Protein AF-A0A2X1PLG7-F1 (afdb_monomer)

Nearest PDB structures (foldseek):
  2pi8-assembly1_D  TM=8.953E-01  e=6.631E-21  Escherichia coli K-12
  2pi8-assembly1_C  TM=8.618E-01  e=3.384E-21  Escherichia coli K-12
  2ae0-assembly1_X  TM=7.025E-01  e=1.125E-21  Escherichia coli
  2pjj-assembly1_A  TM=7.035E-01  e=6.631E-21  Escherichia coli K-12
  2pic-assembly1_A  TM=6.136E-01  e=3.824E-21  Escherichia coli K-12

pLDDT: mean 91.37, std 5.4, range [76.5, 98.5]

Sequence (180 aa):
MLENFLLGVQGSGYVDFGDGNLNYFAYAGQNGYPYTAIGRLLVEDGEIPKEKMSIQAIREWSNRNPSRVQSLLERNEAYVFFKNDPSGKVKGSSGVPLVAMASVASDHNIIPSGSVLLVEVPDIDNNGNWIGTHKLHLMVALDVGGAVKGHHFDLYRGIGARAGHIAGLSKHYGRVWVLR

Secondary structure (DSSP, 8-state):
-HHHHHHHHHS-EEEE-SSS-EEEEEEEEE-SPPP--HHHHHHHTTSS-GGG--HHHHHHHHHH-GGGHHHHHHT----EEEEE-TT---B-TTSSBP-TTTEEE--TTTS-TT-EEEEEEEEE-TTS-EEEEEEEEEEEEEE--TT--TT--EE---SSHHHHHHHHH-----EEEEE-

Organism: Haemophilus influenzae (NCBI:txid727)

Solvent-accessible surface area (backbone atoms only — not comparable to full-atom values): 10522 Å² total; per-residue (Å²): 110,67,66,61,50,52,38,45,77,64,44,43,50,73,46,74,83,81,80,85,56,77,42,32,30,36,66,66,50,63,77,78,47,69,76,49,62,58,71,57,51,35,35,75,72,66,77,41,58,74,92,66,67,44,75,66,48,51,51,56,50,36,74,75,35,65,90,51,41,61,68,54,53,61,69,26,70,39,46,67,41,67,38,84,37,91,82,66,67,60,52,31,82,71,70,46,69,62,45,57,68,35,22,25,25,23,18,58,93,80,48,44,74,70,42,41,31,46,36,36,42,63,39,58,50,100,85,44,48,74,71,88,49,67,46,80,35,66,28,29,25,38,27,62,44,92,87,30,52,70,96,38,71,47,70,38,57,55,81,56,72,68,23,53,53,54,52,78,40,66,86,76,79,67,54,76,43,80,64,130

Mean predicted aligned error: 5.94 Å

InterPro domains:
  IPR005300 Lytic transglycosylase MltA, domain B [PF03562] (2-83)
  IPR005300 Lytic transglycosylase MltA, domain B [SM00925] (1-83)
  IPR010611 3D domain [PF06725] (103-179)
  IPR026044 Membrane-bound lytic murein transglycosylase A [PTHR30124] (2-179)
  IPR036908 RlpA-like domain superfamily [G3DSA:2.40.40.10] (24-180)
  IPR036908 RlpA-like domain superfamily [SSF50685] (2-179)

Structure (mmCIF, N/CA/C/O backbone):
data_AF-A0A2X1PLG7-F1
#
_entry.id   AF-A0A2X1PLG7-F1
#
loop_
_atom_site.group_PDB
_atom_site.id
_atom_site.type_symbol
_atom_site.label_atom_id
_atom_site.label_alt_id
_atom_site.label_comp_id
_atom_site.label_asym_id
_atom_site.label_entity_id
_atom_site.label_seq_id
_atom_site.pdbx_PDB_ins_code
_atom_site.Cartn_x
_atom_site.Cartn_y
_atom_site.Cartn_z
_atom_site.occupancy
_atom_site.B_iso_or_equiv
_atom_site.auth_seq_id
_atom_site.auth_comp_id
_atom_site.auth_asym_id
_atom_site.auth_atom_id
_atom_site.pdbx_PDB_model_num
ATOM 1 N N . MET A 1 1 ? -1.179 -5.779 19.299 1.00 85.06 1 MET A N 1
ATOM 2 C CA . MET A 1 1 ? -2.287 -6.056 18.354 1.00 85.06 1 MET A CA 1
ATOM 3 C C . MET A 1 1 ? -2.343 -5.018 17.236 1.00 85.06 1 MET A C 1
ATOM 5 O O . MET A 1 1 ? -2.218 -5.417 16.089 1.00 85.06 1 MET A O 1
ATOM 9 N N . LEU A 1 2 ? -2.437 -3.712 17.538 1.00 92.31 2 LEU A N 1
ATOM 10 C CA . LEU A 1 2 ? -2.430 -2.664 16.503 1.00 92.31 2 LEU A CA 1
ATOM 11 C C . LEU A 1 2 ? -1.182 -2.698 15.604 1.00 92.31 2 LEU A C 1
ATOM 13 O O . LEU A 1 2 ? -1.329 -2.666 14.392 1.00 92.31 2 LEU A O 1
ATOM 17 N N . GLU A 1 3 ? 0.029 -2.809 16.160 1.00 89.19 3 GLU A N 1
ATOM 18 C CA . GLU A 1 3 ? 1.250 -2.839 15.331 1.00 89.19 3 GLU A CA 1
ATOM 19 C C . GLU A 1 3 ? 1.286 -4.053 14.381 1.00 89.19 3 GLU A C 1
ATOM 21 O O . GLU A 1 3 ? 1.669 -3.904 13.227 1.00 89.19 3 GLU A O 1
ATOM 26 N N . ASN A 1 4 ? 0.779 -5.222 14.799 1.00 90.56 4 ASN A N 1
ATOM 27 C CA . ASN A 1 4 ? 0.635 -6.388 13.913 1.00 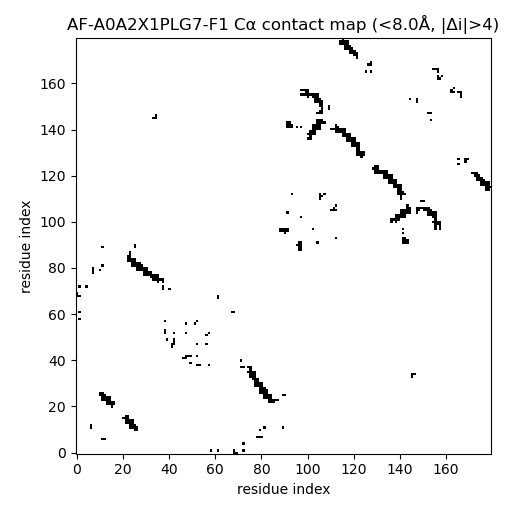90.56 4 ASN A CA 1
ATOM 28 C C . ASN A 1 4 ? -0.349 -6.108 12.766 1.00 90.56 4 ASN A C 1
ATOM 30 O O . ASN A 1 4 ? -0.117 -6.515 11.632 1.00 90.56 4 ASN A O 1
ATOM 34 N N . PHE A 1 5 ? -1.446 -5.403 13.053 1.00 91.44 5 PHE A N 1
ATOM 35 C CA . PHE A 1 5 ? -2.395 -4.984 12.025 1.00 91.44 5 PHE A CA 1
ATOM 36 C C . PHE A 1 5 ? -1.760 -3.979 11.055 1.00 91.44 5 PHE A C 1
ATOM 38 O O . PHE A 1 5 ? -1.894 -4.127 9.843 1.00 91.44 5 PHE A O 1
ATOM 45 N N . LEU A 1 6 ? -1.038 -2.979 11.572 1.00 89.38 6 LEU A N 1
ATOM 46 C CA . LEU A 1 6 ? -0.345 -1.983 10.753 1.00 89.38 6 LEU A CA 1
ATOM 47 C C . LEU A 1 6 ? 0.730 -2.627 9.869 1.00 89.38 6 LEU A C 1
ATOM 49 O O . LEU A 1 6 ? 0.850 -2.249 8.707 1.00 89.38 6 LEU A O 1
ATOM 53 N N . LEU A 1 7 ? 1.436 -3.640 10.376 1.00 88.62 7 LEU A N 1
ATOM 54 C CA . LEU A 1 7 ? 2.346 -4.467 9.585 1.00 88.62 7 LEU A CA 1
ATOM 55 C C . LEU A 1 7 ? 1.610 -5.155 8.422 1.00 88.62 7 LEU A C 1
ATOM 57 O O . LEU A 1 7 ? 2.103 -5.162 7.298 1.00 88.62 7 LEU A O 1
ATOM 61 N N . GLY A 1 8 ? 0.405 -5.680 8.672 1.00 87.94 8 GLY A N 1
ATOM 62 C CA . GLY A 1 8 ? -0.501 -6.210 7.644 1.00 87.94 8 GLY A CA 1
ATOM 63 C C . GLY A 1 8 ? -0.836 -5.189 6.560 1.00 87.94 8 GLY A C 1
ATOM 64 O O . GLY A 1 8 ? -0.711 -5.487 5.376 1.00 87.94 8 GLY A O 1
ATOM 65 N N . VAL A 1 9 ? -1.197 -3.968 6.960 1.00 84.25 9 VAL A N 1
ATOM 66 C CA . VAL A 1 9 ? -1.498 -2.865 6.031 1.00 84.25 9 VAL A CA 1
ATOM 67 C C . VAL A 1 9 ? -0.272 -2.466 5.200 1.00 84.25 9 VAL A C 1
ATOM 69 O O . VAL A 1 9 ? -0.423 -2.119 4.034 1.00 84.25 9 VAL A O 1
ATOM 72 N N . GLN A 1 10 ? 0.932 -2.532 5.775 1.00 79.75 10 GLN A N 1
ATOM 73 C CA . GLN A 1 10 ? 2.192 -2.241 5.080 1.00 79.75 10 GLN A CA 1
ATOM 74 C C . GLN A 1 10 ? 2.674 -3.385 4.173 1.00 79.75 10 GLN A C 1
ATOM 76 O O . GLN A 1 10 ? 3.482 -3.152 3.277 1.00 79.75 10 GLN A O 1
ATOM 81 N N . GLY A 1 11 ? 2.235 -4.622 4.419 1.00 82.94 11 GLY A N 1
ATOM 82 C CA . GLY A 1 11 ? 2.598 -5.811 3.642 1.00 82.94 11 GLY A CA 1
ATOM 83 C C . GLY A 1 11 ? 3.972 -6.411 3.969 1.00 82.94 11 GLY A C 1
ATOM 84 O O . GLY A 1 11 ? 4.230 -7.562 3.628 1.00 82.94 11 GLY A O 1
ATOM 85 N N . SER A 1 12 ? 4.856 -5.701 4.672 1.00 83.75 12 SER A N 1
ATOM 86 C CA . SER A 1 12 ? 6.120 -6.254 5.175 1.00 83.75 12 SER A CA 1
ATOM 87 C C . SER A 1 12 ? 6.721 -5.393 6.283 1.00 83.75 12 SER A C 1
ATOM 89 O O . SER A 1 12 ? 6.321 -4.243 6.462 1.00 83.75 12 SER A O 1
ATOM 91 N N . GLY A 1 13 ? 7.711 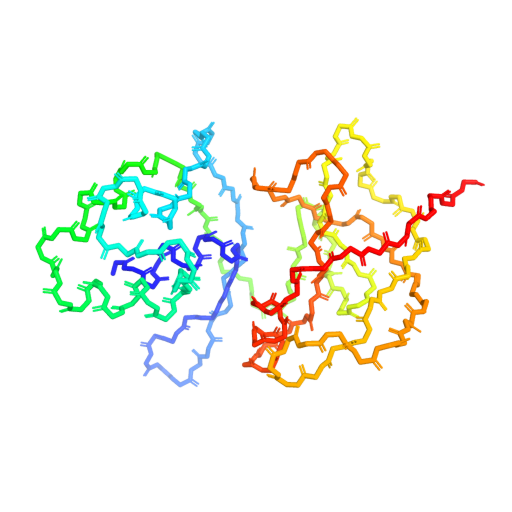-5.920 7.006 1.00 85.62 13 GLY A N 1
ATOM 92 C CA . GLY A 1 13 ? 8.430 -5.144 8.015 1.00 85.62 13 GLY A CA 1
ATOM 93 C C . GLY A 1 13 ? 9.476 -5.941 8.779 1.00 85.62 13 GLY A C 1
ATOM 94 O O . GLY A 1 13 ? 9.728 -7.109 8.489 1.00 85.62 13 GLY A O 1
ATOM 95 N N . TYR A 1 14 ? 10.107 -5.280 9.745 1.00 85.81 14 TYR A N 1
ATOM 96 C CA . TYR A 1 14 ? 11.136 -5.871 10.593 1.00 85.81 14 TYR A CA 1
ATOM 97 C C . TYR A 1 14 ? 10.571 -6.194 11.972 1.00 85.81 14 TYR A C 1
ATOM 99 O O . TYR A 1 14 ? 9.830 -5.398 12.546 1.00 85.81 14 TYR A O 1
ATOM 107 N N . VAL A 1 15 ? 10.957 -7.350 12.499 1.00 89.62 15 VAL A N 1
ATOM 108 C CA . VAL A 1 15 ? 10.629 -7.807 13.847 1.00 89.62 15 VAL A CA 1
ATOM 109 C C . VAL A 1 15 ? 11.928 -7.957 14.625 1.00 89.62 15 VAL A C 1
ATOM 111 O O . VAL A 1 15 ? 12.871 -8.593 14.153 1.00 89.62 15 VAL A O 1
ATOM 114 N N . ASP A 1 16 ? 11.971 -7.351 15.805 1.00 89.75 16 ASP A N 1
ATOM 115 C CA . ASP A 1 16 ? 13.049 -7.522 16.774 1.00 89.75 16 ASP A CA 1
ATOM 116 C C . ASP A 1 16 ? 12.640 -8.604 17.782 1.00 89.75 16 ASP A C 1
ATOM 118 O O . ASP A 1 16 ? 11.608 -8.474 18.445 1.00 89.75 16 ASP A O 1
ATOM 122 N N . PHE A 1 17 ? 13.422 -9.682 17.872 1.00 90.50 17 PHE A N 1
ATOM 123 C CA . PHE A 1 17 ? 13.200 -10.761 18.842 1.00 90.50 17 PHE A CA 1
ATOM 124 C C . PHE A 1 17 ? 13.964 -10.546 20.160 1.00 90.50 17 PHE A C 1
ATOM 126 O O . PHE A 1 17 ? 13.849 -11.369 21.067 1.00 90.50 17 PHE A O 1
ATOM 133 N N . GLY A 1 18 ? 14.726 -9.455 20.286 1.00 91.38 18 GLY A N 1
ATOM 134 C CA . GLY A 1 18 ? 15.543 -9.141 21.458 1.00 91.38 18 GLY A CA 1
ATOM 135 C C . GLY A 1 18 ? 16.930 -9.791 21.455 1.00 91.38 18 GLY A C 1
ATOM 136 O O . GLY A 1 18 ? 17.633 -9.718 22.459 1.00 91.38 18 GLY A O 1
ATOM 137 N N . ASP A 1 19 ? 17.341 -10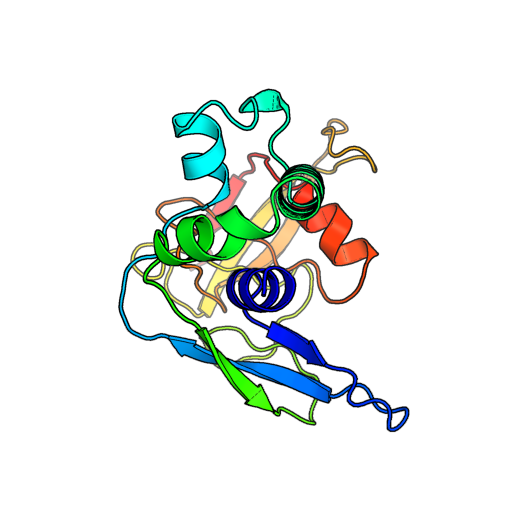.414 20.348 1.00 90.44 19 ASP A N 1
ATOM 138 C CA . ASP A 1 19 ? 18.662 -11.032 20.152 1.00 90.44 19 ASP A CA 1
ATOM 139 C C . ASP A 1 19 ? 19.691 -10.074 19.516 1.00 90.44 19 ASP A C 1
ATOM 141 O O . ASP A 1 19 ? 20.832 -10.458 19.260 1.00 90.44 19 ASP A O 1
ATOM 145 N N . GLY A 1 20 ? 19.291 -8.824 19.261 1.00 85.62 20 GLY A N 1
ATOM 146 C CA . GLY A 1 20 ? 20.113 -7.807 18.607 1.00 85.62 20 GLY A CA 1
ATOM 147 C C . GLY A 1 20 ? 20.053 -7.835 17.077 1.00 85.62 20 GLY A C 1
ATOM 148 O O . GLY A 1 20 ? 20.694 -6.993 16.447 1.00 85.62 20 GLY A O 1
ATOM 149 N N . ASN A 1 21 ? 19.276 -8.745 16.472 1.00 84.75 21 ASN A N 1
ATOM 150 C CA . ASN A 1 21 ? 19.106 -8.838 15.024 1.00 84.75 21 ASN A CA 1
ATOM 151 C C . ASN A 1 21 ? 17.674 -8.491 14.594 1.00 84.75 21 ASN A C 1
ATOM 153 O O . ASN A 1 21 ? 16.688 -9.069 15.053 1.00 84.75 21 ASN A O 1
ATOM 157 N N . LEU A 1 22 ? 17.552 -7.600 13.609 1.00 84.00 22 LEU A N 1
ATOM 158 C CA . LEU A 1 22 ? 16.268 -7.319 12.973 1.00 84.00 22 LEU A CA 1
ATOM 159 C C . LEU A 1 22 ? 15.950 -8.377 11.919 1.00 84.00 22 LEU A C 1
ATOM 161 O O . LEU A 1 22 ? 16.680 -8.551 10.943 1.00 84.00 22 LEU A O 1
ATOM 165 N N . ASN A 1 23 ? 14.812 -9.042 12.086 1.00 88.31 23 ASN A N 1
ATOM 166 C CA . ASN A 1 23 ? 14.350 -10.086 11.188 1.00 88.31 23 ASN A CA 1
ATOM 167 C C . ASN A 1 23 ? 13.318 -9.526 10.215 1.00 88.31 23 ASN A C 1
ATOM 169 O O . ASN A 1 23 ? 12.267 -9.037 10.627 1.00 88.31 23 ASN A O 1
ATOM 173 N N . TYR A 1 24 ? 13.607 -9.598 8.917 1.00 87.75 24 TYR A N 1
ATOM 174 C CA . TYR A 1 24 ? 12.690 -9.114 7.892 1.00 87.75 24 TYR A CA 1
ATOM 175 C C . TYR A 1 24 ? 11.610 -10.154 7.574 1.00 87.75 24 TYR A C 1
ATOM 177 O O . TYR A 1 24 ? 11.900 -11.314 7.275 1.00 87.75 24 TYR A O 1
ATOM 185 N N . PHE A 1 25 ? 10.356 -9.715 7.612 1.00 89.75 25 PHE A N 1
ATOM 186 C CA . PHE A 1 25 ? 9.181 -10.497 7.262 1.00 89.75 25 PHE A CA 1
ATOM 187 C C . PHE A 1 25 ? 8.517 -9.901 6.025 1.00 89.75 25 PHE A C 1
ATOM 189 O O . PHE A 1 25 ? 8.020 -8.773 6.045 1.00 89.75 25 PHE A O 1
ATOM 196 N N . ALA A 1 26 ? 8.503 -10.682 4.948 1.00 87.00 26 ALA A N 1
ATOM 197 C CA . ALA A 1 26 ? 7.868 -10.334 3.685 1.00 87.00 26 ALA A CA 1
ATOM 198 C C . ALA A 1 26 ? 6.445 -10.900 3.611 1.00 87.00 26 ALA A C 1
ATOM 200 O O . ALA A 1 26 ? 6.150 -11.933 4.222 1.00 87.00 26 ALA A O 1
ATOM 201 N N . TYR A 1 27 ? 5.587 -10.264 2.810 1.00 85.25 27 TYR A N 1
ATOM 202 C CA . TYR A 1 27 ? 4.273 -10.796 2.451 1.00 85.25 27 TYR A CA 1
ATOM 203 C C . TYR A 1 27 ? 4.390 -12.234 1.921 1.00 85.25 27 TYR A C 1
ATOM 205 O O . TYR A 1 27 ? 5.227 -12.539 1.064 1.00 85.25 27 TYR A O 1
ATOM 213 N N . ALA A 1 28 ? 3.540 -13.124 2.425 1.00 86.94 28 ALA A N 1
ATOM 214 C CA . ALA A 1 28 ? 3.451 -14.515 1.987 1.00 86.94 28 ALA A CA 1
ATOM 215 C C . ALA A 1 28 ? 2.065 -14.890 1.447 1.00 86.94 28 ALA A C 1
ATOM 217 O O . ALA A 1 28 ? 1.952 -15.877 0.725 1.00 86.94 28 ALA A O 1
ATOM 218 N N . GLY A 1 29 ? 1.025 -14.123 1.774 1.00 83.94 29 GLY A N 1
ATOM 219 C CA . GLY A 1 29 ? -0.334 -14.369 1.305 1.00 83.94 29 GLY A CA 1
ATOM 220 C C . GLY A 1 29 ? -1.382 -13.662 2.158 1.00 83.94 29 GLY A C 1
ATOM 221 O O . GLY A 1 29 ? -1.056 -12.963 3.116 1.00 83.94 29 GLY A O 1
ATOM 222 N N . GLN A 1 30 ? -2.654 -13.871 1.825 1.00 89.56 30 GLN A N 1
ATOM 223 C CA . GLN A 1 30 ? -3.794 -13.370 2.595 1.00 89.56 30 GLN A CA 1
ATOM 224 C C . GLN A 1 30 ? -4.939 -14.386 2.619 1.00 89.56 30 GLN A C 1
ATOM 226 O O . GLN A 1 30 ? -5.006 -15.272 1.770 1.00 89.56 30 GLN A O 1
ATOM 231 N N . ASN A 1 31 ? -5.861 -14.236 3.566 1.00 90.75 31 ASN A N 1
ATOM 232 C CA . ASN A 1 31 ? -6.978 -15.163 3.794 1.00 90.75 31 ASN A CA 1
ATOM 233 C C . ASN A 1 31 ? -8.165 -15.041 2.810 1.00 90.75 31 ASN A C 1
ATOM 235 O O . ASN A 1 31 ? -9.163 -15.732 2.985 1.00 90.75 31 ASN A O 1
ATOM 239 N N . GLY A 1 32 ? -8.082 -14.174 1.797 1.00 88.50 32 GLY A N 1
ATOM 240 C CA . GLY A 1 32 ? -9.083 -14.057 0.727 1.00 88.50 32 GLY A CA 1
ATOM 241 C C . GLY A 1 32 ? -10.282 -13.146 1.018 1.00 88.50 32 GLY A C 1
ATOM 242 O O . GLY A 1 32 ? -11.040 -12.859 0.094 1.00 88.50 32 GLY A O 1
ATOM 243 N N . TYR A 1 33 ? -10.434 -12.640 2.244 1.00 91.19 33 TYR A N 1
ATOM 244 C CA . TYR A 1 33 ? -11.477 -11.667 2.581 1.00 91.19 33 TYR A CA 1
ATOM 245 C C . TYR A 1 33 ? -11.091 -10.245 2.132 1.00 91.19 33 TYR A C 1
ATOM 247 O O . TYR A 1 33 ? -9.900 -9.913 2.080 1.00 91.19 33 TYR A O 1
ATOM 255 N N . PRO A 1 34 ? -12.069 -9.387 1.782 1.00 87.81 34 PRO A N 1
ATOM 256 C CA . PRO A 1 34 ? -11.799 -8.018 1.361 1.00 87.81 34 PRO A CA 1
ATOM 257 C C . PRO A 1 34 ? -11.299 -7.154 2.524 1.00 87.81 34 PRO A C 1
ATOM 259 O O . PRO A 1 34 ? -11.731 -7.294 3.667 1.00 87.81 34 PRO A O 1
ATOM 262 N N . TYR A 1 35 ? -10.399 -6.220 2.213 1.00 90.19 35 TYR A N 1
ATOM 263 C CA . TYR A 1 35 ? -9.878 -5.278 3.198 1.00 90.19 35 TYR A CA 1
ATOM 264 C C . TYR A 1 35 ? -10.906 -4.198 3.555 1.00 90.19 35 TYR A C 1
ATOM 266 O O . TYR A 1 35 ? -11.431 -3.507 2.677 1.00 90.19 35 TYR A O 1
ATOM 274 N N . THR A 1 36 ? -11.095 -3.978 4.854 1.00 93.06 36 THR A N 1
ATOM 275 C CA . THR A 1 36 ? -11.882 -2.879 5.413 1.00 93.06 36 THR A CA 1
ATOM 276 C C . THR A 1 36 ? -10.962 -1.872 6.101 1.00 93.06 36 THR A C 1
ATOM 278 O O . THR A 1 36 ? -10.270 -2.177 7.071 1.00 93.06 36 THR A O 1
ATOM 281 N N . ALA A 1 37 ? -10.982 -0.624 5.628 1.00 91.94 37 ALA A N 1
ATOM 282 C CA . ALA A 1 37 ? -10.179 0.447 6.209 1.00 91.94 37 ALA A CA 1
ATOM 283 C C . ALA A 1 37 ? -10.677 0.841 7.612 1.00 91.94 37 ALA A C 1
ATOM 285 O O . ALA A 1 37 ? -11.670 1.555 7.738 1.00 91.94 37 ALA A O 1
ATOM 286 N N . ILE A 1 38 ? -9.947 0.462 8.667 1.00 94.81 38 ILE A N 1
ATOM 287 C CA . ILE A 1 38 ? -10.304 0.801 10.061 1.00 94.81 38 ILE A CA 1
ATOM 288 C C . ILE A 1 38 ? -10.384 2.311 10.321 1.00 94.81 38 ILE A C 1
ATOM 290 O O . ILE A 1 38 ? -11.179 2.756 11.141 1.00 94.81 38 ILE A O 1
ATOM 294 N N . GLY A 1 39 ? -9.609 3.115 9.584 1.00 94.19 39 GLY A N 1
ATOM 295 C CA . GLY A 1 39 ? -9.706 4.570 9.655 1.00 94.19 39 GLY A CA 1
ATOM 296 C C . GLY A 1 39 ? -11.081 5.061 9.203 1.00 94.19 39 GLY A C 1
ATOM 297 O O . GLY A 1 39 ? -11.658 5.920 9.850 1.00 94.19 39 GLY A O 1
ATOM 298 N N . ARG A 1 40 ? -11.656 4.470 8.146 1.00 94.94 40 ARG A N 1
ATOM 299 C CA . ARG A 1 40 ? -13.024 4.788 7.709 1.00 94.94 40 ARG A CA 1
ATOM 300 C C . ARG A 1 40 ? -14.043 4.418 8.786 1.00 94.94 40 ARG A C 1
ATOM 302 O O . ARG A 1 40 ? -14.894 5.240 9.093 1.00 94.94 40 ARG A O 1
ATOM 309 N N . LEU A 1 41 ? -13.903 3.238 9.389 1.00 96.81 41 LEU A N 1
ATOM 310 C CA . LEU A 1 41 ? -14.787 2.777 10.464 1.00 96.81 41 LEU A CA 1
ATOM 311 C C . LEU A 1 41 ? -14.776 3.729 11.671 1.00 96.81 41 LEU A C 1
ATOM 313 O O . LEU A 1 41 ? -15.827 4.066 12.194 1.00 96.81 41 LEU A O 1
ATOM 317 N N . LEU A 1 42 ? -13.604 4.232 12.067 1.00 97.75 42 LEU A N 1
ATOM 318 C CA . LEU A 1 42 ? -13.481 5.216 13.150 1.00 97.7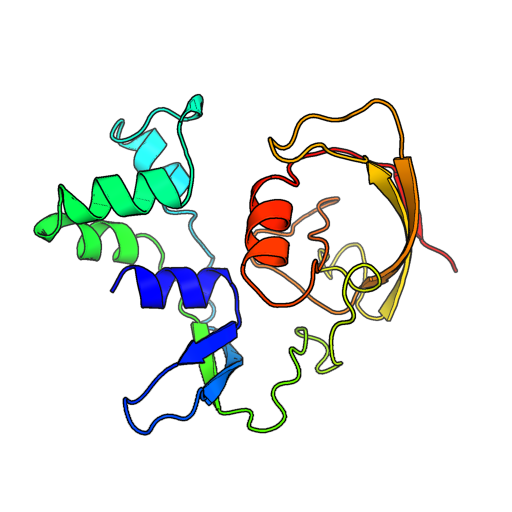5 42 LEU A CA 1
ATOM 319 C C . LEU A 1 42 ? -14.116 6.576 12.818 1.00 97.75 42 LEU A C 1
ATOM 321 O O . LEU A 1 42 ? -14.580 7.264 13.726 1.00 97.75 42 LEU A O 1
ATOM 325 N N . VAL A 1 43 ? -14.140 6.977 11.543 1.00 97.50 43 VAL A N 1
ATOM 326 C CA . VAL A 1 43 ? -14.891 8.171 11.112 1.00 97.50 43 VAL A CA 1
ATOM 327 C C . VAL A 1 43 ? -16.392 7.907 11.168 1.00 97.50 43 VAL A C 1
ATOM 329 O O . VAL A 1 43 ? -17.131 8.740 11.682 1.00 97.50 43 VAL A O 1
ATOM 332 N N . GLU A 1 44 ? -16.840 6.766 10.639 1.00 96.88 44 GLU A N 1
ATOM 333 C CA . GLU A 1 44 ? -18.255 6.369 10.601 1.00 96.88 44 GLU A CA 1
ATOM 334 C C . GLU A 1 44 ? -18.851 6.246 12.009 1.00 96.88 44 GLU A C 1
ATOM 336 O O . GLU A 1 44 ? -19.972 6.691 12.241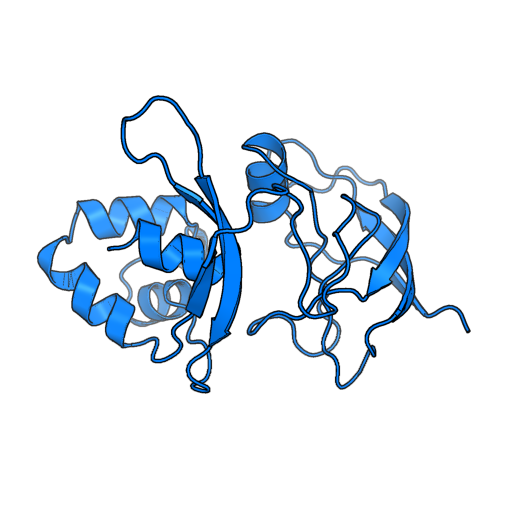 1.00 96.88 44 GLU A O 1
ATOM 341 N N . ASP A 1 45 ? -18.073 5.731 12.961 1.00 97.00 45 ASP A N 1
ATOM 342 C CA . ASP A 1 45 ? -18.458 5.622 14.369 1.00 97.00 45 ASP A CA 1
ATOM 343 C C . ASP A 1 45 ? -18.387 6.972 15.123 1.00 97.00 45 ASP A C 1
ATOM 345 O O . ASP A 1 45 ? -18.759 7.048 16.292 1.00 97.00 45 ASP A O 1
ATOM 349 N N . GLY A 1 46 ? -17.887 8.043 14.491 1.00 96.94 46 GLY A N 1
ATOM 350 C CA . GLY A 1 46 ? -17.751 9.371 15.105 1.00 96.94 46 GLY A CA 1
ATOM 351 C C . GLY A 1 46 ? -16.592 9.510 16.101 1.00 96.94 46 GLY A C 1
ATOM 352 O O . GLY A 1 46 ? -16.499 10.514 16.805 1.00 96.94 46 GLY A O 1
ATOM 353 N N . GLU A 1 47 ? -15.688 8.533 16.158 1.00 97.50 47 GLU A N 1
ATOM 354 C CA . GLU A 1 47 ? -14.570 8.483 17.107 1.00 97.50 47 GLU A CA 1
ATOM 355 C C . GLU A 1 47 ? -13.431 9.440 16.733 1.00 97.50 47 GLU A C 1
ATOM 357 O O . GLU A 1 47 ? -12.768 10.020 17.599 1.00 97.50 47 GLU A O 1
ATOM 362 N N . ILE A 1 48 ? -13.178 9.593 15.429 1.00 97.00 48 ILE A N 1
ATOM 363 C CA . ILE A 1 48 ? -12.138 10.475 14.897 1.00 97.00 48 ILE A CA 1
ATOM 364 C C . ILE A 1 48 ? -12.699 11.242 13.692 1.00 97.00 48 ILE A C 1
ATOM 366 O O . ILE A 1 48 ? -13.107 10.614 12.717 1.00 97.00 48 ILE A O 1
ATOM 370 N N . PRO A 1 49 ? -12.667 12.587 13.695 1.00 96.19 49 PRO A N 1
ATOM 371 C CA . PRO A 1 49 ? -13.046 13.380 12.528 1.00 96.19 49 PRO A CA 1
ATOM 372 C C . PRO A 1 49 ? -12.206 13.028 11.298 1.00 96.19 49 PRO A C 1
ATOM 374 O O . PRO A 1 49 ? -10.990 12.830 11.402 1.00 96.19 49 PRO A O 1
ATOM 377 N N . LYS A 1 50 ? -12.833 13.007 10.117 1.00 92.56 50 LYS A N 1
ATOM 378 C CA . LYS A 1 50 ? -12.186 12.638 8.847 1.00 92.56 50 LYS A CA 1
ATOM 379 C C . LYS A 1 50 ? -10.933 13.469 8.570 1.00 92.56 50 LYS A C 1
ATOM 381 O O . LYS A 1 50 ? -9.932 12.941 8.094 1.00 92.56 50 LYS A O 1
ATOM 386 N N . GLU A 1 51 ? -10.975 14.750 8.910 1.00 90.62 51 GLU A N 1
ATOM 387 C CA . GLU A 1 51 ? -9.913 15.732 8.680 1.00 90.62 51 GLU A CA 1
ATOM 388 C C . GLU A 1 51 ? -8.688 15.473 9.565 1.00 90.62 51 GLU A C 1
ATOM 390 O O . GLU A 1 51 ? -7.579 15.875 9.228 1.00 90.62 51 GLU A O 1
ATOM 395 N N . LYS A 1 52 ? -8.880 14.782 10.694 1.00 90.38 52 LYS A N 1
ATOM 396 C CA . LYS A 1 52 ? -7.821 14.433 11.651 1.00 90.38 52 LYS A CA 1
ATOM 397 C C . LYS A 1 52 ? -7.322 12.996 11.484 1.00 90.38 52 LYS A C 1
ATOM 399 O O . LYS A 1 52 ? -6.446 12.561 12.232 1.00 90.38 52 LYS A O 1
ATOM 404 N N . MET A 1 53 ? -7.871 12.246 10.528 1.00 91.56 53 MET A N 1
ATOM 405 C CA . MET A 1 53 ? -7.560 10.832 10.364 1.00 91.56 53 MET A CA 1
ATOM 406 C C . MET A 1 53 ? -6.107 10.620 9.921 1.00 91.56 53 MET A C 1
ATOM 408 O O . MET A 1 53 ? -5.681 11.055 8.850 1.00 91.56 53 MET A O 1
ATOM 412 N N . SER A 1 54 ? -5.355 9.888 10.739 1.00 87.00 54 SER A N 1
ATOM 413 C CA . SER A 1 54 ? -3.966 9.503 10.489 1.00 87.00 54 SER A CA 1
ATOM 414 C C . SER A 1 54 ? -3.623 8.229 11.263 1.00 87.00 54 SER A C 1
ATOM 416 O O . SER A 1 54 ? -4.308 7.877 12.222 1.00 87.00 54 SER A O 1
ATOM 418 N N . ILE A 1 55 ? -2.532 7.550 10.892 1.00 87.69 55 ILE A N 1
ATOM 419 C CA . ILE A 1 55 ? -2.019 6.399 11.661 1.00 87.69 55 ILE A CA 1
ATOM 420 C C . ILE A 1 55 ? -1.730 6.810 13.112 1.00 87.69 55 ILE A C 1
ATOM 422 O O . ILE A 1 55 ? -2.023 6.059 14.040 1.00 87.69 55 ILE A O 1
ATOM 426 N N . GLN A 1 56 ? -1.214 8.025 13.312 1.00 86.94 56 GLN A N 1
ATOM 427 C CA . GLN A 1 56 ? -0.954 8.574 14.638 1.00 86.94 56 GLN A CA 1
ATOM 428 C C . GLN A 1 56 ? -2.249 8.745 15.446 1.00 86.94 56 GLN A C 1
ATOM 430 O O . GLN A 1 56 ? -2.320 8.286 16.584 1.00 86.94 56 GLN A O 1
ATOM 435 N N . ALA A 1 57 ? -3.305 9.291 14.838 1.00 93.19 57 ALA A N 1
ATOM 436 C CA . ALA A 1 57 ? -4.612 9.408 15.484 1.00 93.19 57 ALA A CA 1
ATOM 437 C C . ALA A 1 57 ? -5.212 8.033 15.840 1.00 93.19 57 ALA A C 1
ATOM 439 O O . ALA A 1 57 ? -5.792 7.876 16.913 1.00 93.19 57 ALA A O 1
ATOM 440 N N . ILE A 1 58 ? -5.030 7.015 14.986 1.00 94.69 58 ILE A N 1
ATOM 441 C CA . ILE A 1 58 ? -5.459 5.632 15.266 1.00 94.69 58 ILE A CA 1
ATOM 442 C C . ILE A 1 58 ? -4.682 5.047 16.456 1.00 94.69 58 ILE A C 1
ATOM 444 O O . ILE A 1 58 ? -5.286 4.412 17.324 1.00 94.69 58 ILE A O 1
ATOM 448 N N . ARG A 1 59 ? -3.362 5.278 16.539 1.00 94.25 59 ARG A N 1
ATOM 449 C CA . ARG A 1 59 ? -2.539 4.871 17.694 1.00 94.25 59 ARG A CA 1
ATOM 450 C C . ARG A 1 59 ? -3.011 5.540 18.982 1.00 94.25 59 ARG A C 1
ATOM 452 O O . ARG A 1 59 ? -3.229 4.861 19.980 1.00 94.25 59 ARG A O 1
ATOM 459 N N . GLU A 1 60 ? -3.236 6.848 18.952 1.00 95.81 60 GLU A N 1
ATOM 460 C CA . GLU A 1 60 ? -3.729 7.614 20.103 1.00 95.81 60 GLU A CA 1
ATOM 461 C C . GLU A 1 60 ? -5.128 7.182 20.545 1.00 95.81 60 GLU A C 1
ATOM 463 O O . GLU A 1 60 ? -5.410 7.096 21.741 1.00 95.81 60 GLU A O 1
ATOM 468 N N . TRP A 1 61 ? -6.021 6.897 19.598 1.00 97.44 61 TRP A N 1
ATOM 469 C CA . TRP A 1 61 ? -7.337 6.345 19.903 1.00 97.44 61 TRP A CA 1
ATOM 470 C C . TRP A 1 61 ? -7.228 4.955 20.536 1.00 97.44 61 TRP A C 1
ATOM 472 O O . TRP A 1 61 ? -7.874 4.701 21.550 1.00 97.44 61 TRP A O 1
ATOM 482 N N . SER A 1 62 ? -6.363 4.092 20.000 1.00 96.56 62 SER A N 1
ATOM 483 C CA . SER A 1 62 ? -6.165 2.725 20.499 1.00 96.56 62 SER A CA 1
ATOM 484 C C . SER A 1 62 ? -5.583 2.707 21.912 1.00 96.56 62 SER A C 1
ATOM 486 O O . SER A 1 62 ? -6.044 1.941 22.753 1.00 96.56 62 SER A O 1
ATOM 488 N N . ASN A 1 63 ? -4.632 3.600 22.204 1.00 96.00 63 ASN A N 1
ATOM 489 C CA . ASN A 1 63 ? -4.057 3.758 23.543 1.00 96.00 63 ASN A CA 1
ATOM 490 C C . ASN A 1 63 ? -5.091 4.247 24.568 1.00 96.00 63 ASN A C 1
ATOM 492 O O . ASN A 1 63 ? -5.035 3.852 25.730 1.00 96.00 63 ASN A O 1
ATOM 496 N N . ARG A 1 64 ? -6.048 5.085 24.146 1.00 97.19 64 ARG A N 1
ATOM 497 C CA . ARG A 1 64 ? -7.157 5.549 24.997 1.00 97.19 64 ARG A CA 1
ATOM 498 C C . ARG A 1 64 ? -8.277 4.516 25.154 1.00 97.19 64 ARG A C 1
ATOM 500 O O . ARG A 1 64 ? -9.009 4.580 26.135 1.00 97.19 64 ARG A O 1
ATOM 507 N N . ASN A 1 65 ? -8.411 3.573 24.220 1.00 96.69 65 ASN A N 1
ATOM 508 C CA . ASN A 1 65 ? -9.508 2.603 24.164 1.00 96.69 65 ASN A CA 1
ATOM 509 C C . ASN A 1 65 ? -9.016 1.140 24.078 1.00 96.69 65 ASN A C 1
ATOM 511 O O . ASN A 1 65 ? -9.469 0.403 23.197 1.00 96.69 65 ASN A O 1
ATOM 515 N N . PRO A 1 66 ? -8.123 0.666 24.970 1.00 96.06 66 PRO A N 1
ATOM 516 C CA . PRO A 1 66 ? -7.458 -0.632 24.811 1.00 96.06 66 PRO A CA 1
ATOM 517 C C . PRO A 1 66 ? -8.429 -1.821 24.731 1.00 96.06 66 PRO A C 1
ATOM 519 O O . PRO A 1 66 ? -8.191 -2.751 23.964 1.00 96.06 66 PRO A O 1
ATOM 522 N N . SER A 1 67 ? -9.558 -1.775 25.450 1.00 96.81 67 SER A N 1
ATOM 523 C CA . SER A 1 67 ? -10.587 -2.828 25.432 1.00 96.81 67 SER A CA 1
ATOM 524 C C . SER A 1 67 ? -11.401 -2.896 24.135 1.00 96.81 67 SER A C 1
ATOM 526 O O . SER A 1 67 ? -12.045 -3.908 23.876 1.00 96.81 67 SER A O 1
ATOM 528 N N . ARG A 1 68 ? -11.381 -1.841 23.310 1.00 96.81 68 ARG A N 1
ATOM 529 C CA . ARG A 1 68 ? -12.151 -1.737 22.056 1.00 96.81 68 ARG A CA 1
ATOM 530 C C . ARG A 1 68 ? -11.298 -1.972 20.812 1.00 96.81 68 ARG A C 1
ATOM 532 O O . ARG A 1 68 ? -11.830 -2.043 19.709 1.00 96.81 68 ARG A O 1
ATOM 539 N N . VAL A 1 69 ? -9.977 -2.081 20.969 1.00 96.44 69 VAL A N 1
ATOM 540 C CA . VAL A 1 69 ? -9.059 -2.268 19.837 1.00 96.44 69 VAL A CA 1
ATOM 541 C C . VAL A 1 69 ? -9.382 -3.559 19.099 1.00 96.44 69 VAL A C 1
ATOM 543 O O . VAL A 1 69 ? -9.509 -3.536 17.882 1.00 96.44 69 VAL A O 1
ATOM 546 N N . GLN A 1 70 ? -9.556 -4.669 19.817 1.00 95.94 70 GLN A N 1
ATOM 547 C CA . GLN A 1 70 ? -9.804 -5.960 19.182 1.00 95.94 70 GLN A CA 1
ATOM 548 C C . GLN A 1 70 ? -11.082 -5.947 18.332 1.00 95.94 70 GLN A C 1
ATOM 550 O O . GLN A 1 70 ? -11.017 -6.274 17.150 1.00 95.94 70 GLN A O 1
ATOM 555 N N . SER A 1 71 ? -12.204 -5.473 18.880 1.00 96.44 71 SER A N 1
ATOM 556 C CA . SER A 1 71 ? -13.476 -5.431 18.149 1.00 96.44 71 SER A CA 1
ATOM 557 C C . SER A 1 71 ? -13.454 -4.478 16.949 1.00 96.44 71 SER A C 1
ATOM 559 O O . SER A 1 71 ? -14.108 -4.743 15.943 1.00 96.44 71 SER A O 1
ATOM 561 N N . LEU A 1 72 ? -12.680 -3.386 17.005 1.00 96.88 72 LEU A N 1
ATOM 562 C CA . LEU A 1 72 ? -12.449 -2.537 15.834 1.00 96.88 72 LEU A CA 1
ATOM 563 C C . LEU A 1 72 ? -11.682 -3.291 14.740 1.00 96.88 72 LEU A C 1
ATOM 565 O O . LEU A 1 72 ? -12.061 -3.219 13.573 1.00 96.88 72 LEU A O 1
ATOM 569 N N . LEU A 1 73 ? -10.590 -3.971 15.103 1.00 95.75 73 LEU A N 1
ATOM 570 C CA . LEU A 1 73 ? -9.734 -4.668 14.142 1.00 95.75 73 LEU A CA 1
ATOM 571 C C . LEU A 1 73 ? -10.453 -5.863 13.500 1.00 95.75 73 LEU A C 1
ATOM 573 O O . LEU A 1 73 ? -10.273 -6.095 12.309 1.00 95.75 73 LEU A O 1
ATOM 577 N N . GLU A 1 74 ? -11.310 -6.561 14.248 1.00 95.94 74 GLU A N 1
ATOM 578 C CA . GLU A 1 74 ? -12.119 -7.690 13.763 1.00 95.94 74 GLU A CA 1
ATOM 579 C C . GLU A 1 74 ? -13.166 -7.290 12.709 1.00 95.94 74 GLU A C 1
ATOM 581 O O . GLU A 1 74 ? -13.597 -8.133 11.928 1.00 95.94 74 GLU A O 1
ATOM 586 N N . ARG A 1 75 ? -13.527 -6.002 12.596 1.00 96.38 75 ARG A N 1
ATOM 587 C CA . ARG A 1 75 ? -14.358 -5.501 11.478 1.00 96.38 75 ARG A CA 1
ATOM 588 C C . ARG A 1 75 ? -13.623 -5.518 10.131 1.00 96.38 75 ARG A C 1
ATOM 590 O O . ARG A 1 75 ? -14.248 -5.328 9.087 1.00 96.38 75 ARG A O 1
ATOM 597 N N . ASN A 1 76 ? -12.305 -5.703 10.137 1.00 94.81 76 ASN A N 1
ATOM 598 C CA . ASN A 1 76 ? -11.534 -6.042 8.951 1.00 94.81 76 ASN A CA 1
ATOM 599 C C . ASN A 1 76 ? -11.238 -7.546 8.943 1.00 94.81 76 ASN A C 1
ATOM 601 O O . ASN A 1 76 ? -10.295 -8.001 9.584 1.00 94.81 76 ASN A O 1
ATOM 605 N N . GLU A 1 77 ? -12.008 -8.296 8.157 1.00 94.25 77 GLU A N 1
ATOM 606 C CA . GLU A 1 77 ? -11.840 -9.747 8.014 1.00 94.25 77 GLU A CA 1
ATOM 607 C C . GLU A 1 77 ? -10.558 -10.127 7.257 1.00 94.25 77 GLU A C 1
ATOM 609 O O . GLU A 1 77 ? -10.077 -11.253 7.384 1.00 94.25 77 GLU A O 1
ATOM 614 N N . ALA A 1 78 ? -9.977 -9.207 6.475 1.00 92.56 78 ALA A N 1
ATOM 615 C CA . ALA A 1 78 ? -8.739 -9.464 5.749 1.00 92.56 78 ALA A CA 1
ATOM 616 C C . ALA A 1 78 ? -7.555 -9.669 6.702 1.00 92.56 78 ALA A C 1
ATOM 618 O O . ALA A 1 78 ? -7.247 -8.812 7.534 1.00 92.56 78 ALA A O 1
ATOM 619 N N . TYR A 1 79 ? -6.834 -10.771 6.510 1.00 93.06 79 TYR A N 1
ATOM 620 C CA . TYR A 1 79 ? -5.652 -11.123 7.290 1.00 93.06 79 TYR A CA 1
ATOM 621 C C . TYR A 1 79 ? -4.463 -11.424 6.380 1.00 93.06 79 TYR A C 1
ATOM 623 O O . TYR A 1 79 ? -4.610 -12.132 5.381 1.00 93.06 79 TYR A O 1
ATOM 631 N 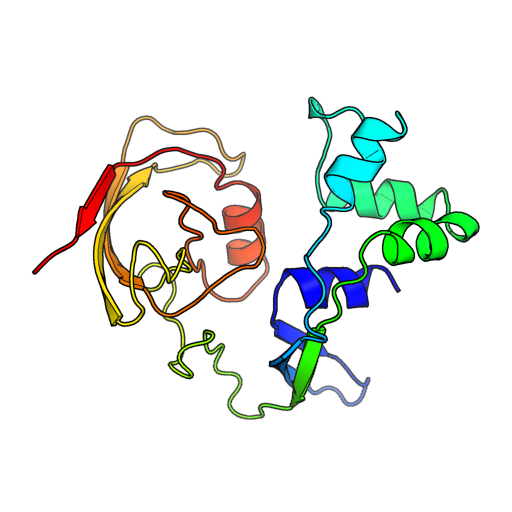N . VAL A 1 80 ? -3.287 -10.908 6.746 1.00 91.00 80 VAL A N 1
ATOM 632 C CA . VAL A 1 80 ? -2.033 -11.056 5.995 1.00 91.00 80 VAL A CA 1
ATOM 633 C C . VAL A 1 80 ? -1.118 -12.062 6.686 1.00 91.00 80 VAL A C 1
ATOM 635 O O . VAL A 1 80 ? -0.887 -11.991 7.892 1.00 91.00 80 VAL A O 1
ATOM 638 N N . PHE A 1 81 ? -0.570 -12.985 5.901 1.00 92.12 81 PHE A N 1
ATOM 639 C CA . PHE A 1 81 ? 0.440 -13.943 6.328 1.00 92.12 81 PHE A CA 1
ATOM 640 C C . PHE A 1 81 ? 1.816 -13.506 5.841 1.00 92.12 81 PHE A C 1
ATOM 642 O O . PHE A 1 81 ? 1.960 -12.973 4.738 1.00 92.12 81 PHE A O 1
ATOM 649 N N . PHE A 1 82 ? 2.836 -13.785 6.648 1.00 91.44 82 PHE A N 1
ATOM 650 C CA . PHE A 1 82 ? 4.214 -13.395 6.376 1.00 91.44 82 PHE A CA 1
ATOM 651 C C . PHE A 1 82 ? 5.145 -14.599 6.381 1.00 91.44 82 PHE A C 1
ATOM 653 O O . PHE A 1 82 ? 4.873 -15.617 7.017 1.00 91.44 82 PHE A O 1
ATOM 660 N N . LYS A 1 83 ? 6.283 -14.445 5.710 1.00 90.00 83 LYS A N 1
ATOM 661 C CA . LYS A 1 83 ? 7.415 -15.368 5.778 1.00 90.00 83 LYS A CA 1
ATOM 662 C C . LYS A 1 83 ? 8.676 -14.593 6.127 1.00 90.00 83 LYS A C 1
ATOM 664 O O . LYS A 1 83 ? 8.861 -13.472 5.655 1.00 90.00 83 LYS A O 1
ATOM 669 N N . ASN A 1 84 ? 9.540 -15.196 6.934 1.00 90.50 84 ASN A N 1
ATOM 670 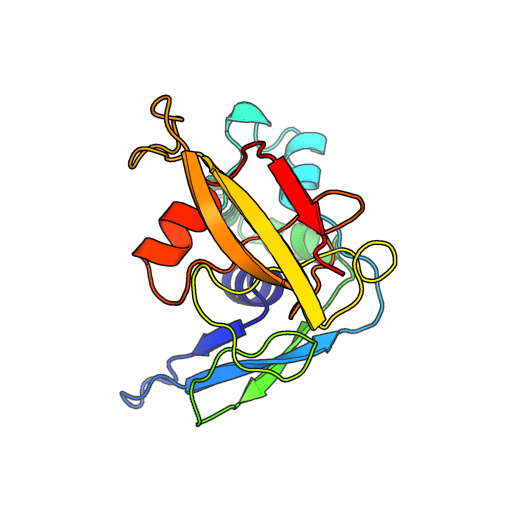C CA . ASN A 1 84 ? 10.876 -14.658 7.155 1.00 90.50 84 ASN A CA 1
ATOM 671 C C . ASN A 1 84 ? 11.639 -14.670 5.817 1.00 90.50 84 ASN A C 1
ATOM 673 O O . ASN A 1 84 ? 11.673 -15.695 5.135 1.00 90.50 84 ASN A O 1
ATOM 677 N N . ASP A 1 85 ? 12.193 -13.526 5.419 1.00 86.56 85 ASP A N 1
ATOM 678 C CA . ASP A 1 85 ? 13.041 -13.400 4.232 1.00 86.56 85 ASP A CA 1
ATOM 679 C C . ASP A 1 85 ? 14.392 -12.792 4.648 1.00 86.56 85 ASP A C 1
ATOM 681 O O . ASP A 1 85 ? 14.525 -11.567 4.734 1.00 86.56 85 ASP A O 1
ATOM 685 N N . PRO A 1 86 ? 15.422 -13.624 4.887 1.00 84.69 86 PRO A N 1
ATOM 686 C CA . PRO A 1 86 ? 16.716 -13.154 5.376 1.00 84.69 86 PRO A CA 1
ATOM 687 C C . PRO A 1 86 ? 17.482 -12.313 4.346 1.00 84.69 86 PRO A C 1
ATOM 689 O O . PRO A 1 86 ? 18.472 -11.678 4.695 1.00 84.69 86 PRO A O 1
ATOM 692 N N . SER A 1 87 ? 17.040 -12.261 3.081 1.00 83.19 87 SER A N 1
ATOM 693 C CA . SER A 1 87 ? 17.659 -11.376 2.089 1.00 83.19 87 SER A CA 1
ATOM 694 C C . SER A 1 87 ? 17.379 -9.893 2.351 1.00 83.19 87 SER A C 1
ATOM 696 O O . SER A 1 87 ? 18.058 -9.044 1.775 1.00 83.19 87 SER A O 1
ATOM 698 N N . GLY A 1 88 ? 16.362 -9.572 3.165 1.00 76.94 88 GLY A N 1
ATOM 699 C CA . GLY A 1 88 ? 15.960 -8.195 3.474 1.00 76.94 88 GLY A CA 1
ATOM 700 C C . GLY A 1 88 ? 15.432 -7.405 2.271 1.00 76.94 88 GLY A C 1
ATOM 701 O O . GLY A 1 88 ? 15.247 -6.192 2.360 1.00 76.94 88 GLY A O 1
ATOM 702 N N . LYS A 1 89 ? 15.214 -8.061 1.124 1.00 81.19 89 LYS A N 1
ATOM 703 C CA . LYS A 1 89 ? 14.730 -7.414 -0.097 1.00 81.19 89 LYS A CA 1
ATOM 704 C C . LYS A 1 89 ? 13.209 -7.361 -0.076 1.00 81.19 89 LYS A C 1
ATOM 706 O O . LYS A 1 89 ? 12.560 -8.395 -0.221 1.00 81.19 89 LYS A O 1
ATOM 711 N N . VAL A 1 90 ? 12.657 -6.154 0.033 1.00 80.81 90 VAL A N 1
ATOM 712 C CA . VAL A 1 90 ? 11.217 -5.921 -0.133 1.00 80.81 90 VAL A CA 1
ATOM 713 C C . VAL A 1 90 ? 10.826 -6.296 -1.555 1.00 80.81 90 VAL A C 1
ATOM 715 O O . VAL A 1 90 ? 11.351 -5.727 -2.511 1.00 80.81 90 VAL A O 1
ATOM 718 N N . LYS A 1 91 ? 9.934 -7.274 -1.695 1.00 85.81 91 LYS A N 1
ATOM 719 C CA . LYS A 1 91 ? 9.407 -7.744 -2.979 1.00 85.81 91 LYS A CA 1
ATOM 720 C C . LYS A 1 91 ? 7.934 -7.386 -3.064 1.00 85.81 91 LYS A C 1
ATOM 722 O O . LYS A 1 91 ? 7.221 -7.540 -2.076 1.00 85.81 91 LYS A O 1
ATOM 727 N N . GLY A 1 92 ? 7.498 -6.948 -4.239 1.00 83.88 92 GLY A N 1
ATOM 728 C CA . GLY A 1 92 ? 6.074 -6.800 -4.514 1.00 83.88 92 GLY A CA 1
ATOM 729 C C . GLY A 1 92 ? 5.420 -8.154 -4.765 1.00 83.88 92 GLY A C 1
ATOM 730 O O . GLY A 1 92 ? 6.088 -9.190 -4.840 1.00 83.88 92 GLY A O 1
ATOM 731 N N . SER A 1 93 ? 4.111 -8.145 -4.977 1.00 83.94 93 SER A N 1
ATOM 732 C CA . SER A 1 93 ? 3.324 -9.322 -5.370 1.00 83.94 93 SER A CA 1
ATOM 733 C C . SER A 1 93 ? 3.821 -10.032 -6.637 1.00 83.94 93 SER A C 1
ATOM 735 O O . SER A 1 93 ? 3.577 -11.225 -6.796 1.00 83.94 93 SER A O 1
ATOM 737 N N . SER A 1 94 ? 4.578 -9.350 -7.504 1.00 81.25 94 SER A N 1
ATOM 738 C CA . SER A 1 94 ? 5.259 -9.959 -8.661 1.00 81.25 94 SER A CA 1
ATOM 739 C C . SER A 1 94 ? 6.461 -10.848 -8.297 1.00 81.25 94 SER A C 1
ATOM 741 O O . SER A 1 94 ? 7.044 -11.490 -9.169 1.00 81.25 94 SER A O 1
ATOM 743 N N . GLY A 1 95 ? 6.882 -10.871 -7.028 1.00 83.69 95 GLY A N 1
ATOM 744 C CA . GLY A 1 95 ? 8.085 -11.571 -6.570 1.00 83.69 95 GLY A CA 1
ATOM 745 C C . GLY A 1 95 ? 9.398 -10.842 -6.884 1.00 83.69 95 GLY A C 1
ATOM 746 O O . GLY A 1 95 ? 10.470 -11.327 -6.513 1.00 83.69 95 GLY A O 1
ATOM 747 N N . VAL A 1 96 ? 9.333 -9.672 -7.526 1.00 89.38 96 VAL A N 1
ATOM 748 C CA . VAL A 1 96 ? 10.494 -8.852 -7.895 1.00 89.38 96 VAL A CA 1
ATOM 749 C C . VAL A 1 96 ? 10.830 -7.866 -6.767 1.00 89.38 96 VAL A C 1
ATOM 751 O O . VAL A 1 96 ? 9.914 -7.251 -6.212 1.00 89.38 96 VAL A O 1
ATOM 754 N N . PRO A 1 97 ? 12.120 -7.682 -6.413 1.00 89.94 97 PRO A N 1
ATOM 755 C CA . PRO A 1 97 ? 12.534 -6.645 -5.473 1.00 89.94 97 PRO A CA 1
ATOM 756 C C . PRO A 1 97 ? 12.108 -5.246 -5.932 1.00 89.94 97 PRO A C 1
ATOM 758 O O . PRO A 1 97 ? 12.387 -4.849 -7.062 1.00 89.94 97 PRO A O 1
ATOM 761 N N . LEU A 1 98 ? 11.463 -4.493 -5.044 1.00 91.38 98 LEU A N 1
ATOM 762 C CA . LEU A 1 98 ? 10.999 -3.139 -5.321 1.00 91.38 98 LEU A CA 1
ATOM 763 C C . LEU A 1 98 ? 12.145 -2.138 -5.187 1.00 91.38 98 LEU A C 1
ATOM 765 O O . LEU A 1 98 ? 12.912 -2.158 -4.220 1.00 91.38 98 LEU A O 1
ATOM 769 N N . VAL A 1 99 ? 12.222 -1.215 -6.142 1.00 94.56 99 VAL A N 1
ATOM 770 C CA . VAL A 1 99 ? 13.185 -0.113 -6.138 1.00 94.56 99 VAL A CA 1
ATOM 771 C C . VAL A 1 99 ? 12.438 1.180 -5.846 1.00 94.56 99 VAL A C 1
ATOM 773 O O . VAL A 1 99 ? 11.438 1.504 -6.490 1.00 94.56 99 VAL A O 1
ATOM 776 N N . ALA A 1 100 ? 12.914 1.918 -4.843 1.00 93.69 100 ALA A N 1
ATOM 777 C CA . ALA A 1 100 ? 12.294 3.168 -4.423 1.00 93.69 100 ALA A CA 1
ATOM 778 C C . ALA A 1 100 ? 12.177 4.139 -5.606 1.00 93.69 100 ALA A C 1
ATOM 780 O O . ALA A 1 100 ? 13.149 4.357 -6.326 1.00 93.69 100 ALA A O 1
ATOM 781 N N . MET A 1 101 ? 10.994 4.725 -5.800 1.00 95.31 101 MET A N 1
ATOM 782 C CA . MET A 1 101 ? 10.695 5.667 -6.889 1.00 95.31 101 MET A CA 1
ATOM 783 C C . MET A 1 101 ? 10.898 5.117 -8.313 1.00 95.31 101 MET A C 1
ATOM 785 O O . MET A 1 101 ? 10.960 5.897 -9.263 1.00 95.31 101 MET A O 1
ATOM 789 N N . ALA A 1 102 ? 10.970 3.792 -8.460 1.00 97.50 102 ALA A N 1
ATOM 790 C CA . ALA A 1 102 ? 11.010 3.081 -9.739 1.00 97.50 102 ALA A CA 1
ATOM 791 C C . ALA A 1 102 ? 10.021 1.897 -9.780 1.00 97.50 102 ALA A C 1
ATOM 793 O O . ALA A 1 102 ? 9.954 1.158 -10.762 1.00 97.50 102 ALA A O 1
ATOM 794 N N . SER A 1 103 ? 9.233 1.703 -8.722 1.00 97.38 103 SER A N 1
ATOM 795 C CA . SER A 1 103 ? 8.233 0.641 -8.615 1.00 97.38 103 SER A CA 1
ATOM 796 C C . SER A 1 103 ? 6.935 1.186 -8.024 1.00 97.38 103 SER A C 1
ATOM 798 O O . SER A 1 103 ? 6.971 2.024 -7.119 1.00 97.38 103 SER A O 1
ATOM 800 N N . VAL A 1 104 ? 5.796 0.702 -8.521 1.00 96.94 104 VAL A N 1
ATOM 801 C CA . VAL A 1 104 ? 4.464 1.080 -8.022 1.00 96.94 104 VAL A CA 1
ATOM 802 C C . VAL A 1 104 ? 3.582 -0.138 -7.783 1.00 96.94 104 VAL A C 1
ATOM 804 O O . VAL A 1 104 ? 3.720 -1.156 -8.472 1.00 96.94 104 VAL A O 1
ATOM 807 N N . ALA A 1 105 ? 2.647 0.004 -6.846 1.00 95.75 105 ALA A N 1
ATOM 808 C CA . ALA A 1 105 ? 1.464 -0.834 -6.791 1.00 95.75 105 ALA A CA 1
ATOM 809 C C . ALA A 1 105 ? 0.380 -0.270 -7.717 1.00 95.75 105 ALA A C 1
ATOM 811 O O . ALA A 1 105 ? 0.170 0.946 -7.760 1.00 95.75 105 ALA A O 1
ATOM 812 N N . SER A 1 106 ? -0.323 -1.144 -8.436 1.00 96.56 106 SER A N 1
ATOM 813 C CA . SER A 1 106 ? -1.427 -0.763 -9.325 1.00 96.56 106 SER A CA 1
ATOM 814 C C . SER A 1 106 ? -2.579 -1.765 -9.280 1.00 96.56 106 SER A C 1
ATOM 816 O O . SER A 1 106 ? -2.444 -2.885 -8.783 1.00 96.56 106 SER A O 1
ATOM 818 N N . ASP A 1 107 ? -3.732 -1.368 -9.821 1.00 95.31 107 ASP A N 1
ATOM 819 C CA . ASP A 1 107 ? -4.829 -2.301 -10.069 1.00 95.31 107 ASP A CA 1
ATOM 820 C C . ASP A 1 107 ? -4.474 -3.225 -11.243 1.00 95.31 107 ASP A C 1
ATOM 822 O O . ASP A 1 107 ? -4.406 -2.780 -12.392 1.00 95.31 107 ASP A O 1
ATOM 826 N N . HIS A 1 108 ? -4.266 -4.513 -10.959 1.00 90.62 108 HIS A N 1
ATOM 827 C CA . HIS A 1 108 ? -3.861 -5.514 -11.950 1.00 90.62 108 HIS A CA 1
ATOM 828 C C . HIS A 1 108 ? -4.839 -5.644 -13.128 1.00 90.62 108 HIS A C 1
ATOM 830 O O . HIS A 1 108 ? -4.420 -5.980 -14.234 1.00 90.62 108 HIS A O 1
ATOM 836 N N . ASN A 1 109 ? -6.128 -5.354 -12.919 1.00 92.88 109 ASN A N 1
ATOM 837 C CA . ASN A 1 109 ? -7.136 -5.455 -13.977 1.00 92.88 109 ASN A CA 1
ATOM 838 C C . ASN A 1 109 ? -7.036 -4.321 -15.010 1.00 92.88 109 ASN A C 1
ATOM 840 O O . ASN A 1 109 ? -7.570 -4.447 -16.108 1.00 92.88 109 ASN A O 1
ATOM 844 N N . ILE A 1 110 ? -6.382 -3.209 -14.659 1.00 95.69 110 ILE A N 1
ATOM 845 C CA . ILE A 1 110 ? -6.258 -2.017 -15.513 1.00 95.69 110 ILE A CA 1
ATOM 846 C C . ILE A 1 110 ? -4.814 -1.850 -15.985 1.00 95.69 110 ILE A C 1
ATOM 848 O O . ILE A 1 110 ? -4.567 -1.609 -17.166 1.00 95.69 110 ILE A O 1
ATOM 852 N N . ILE A 1 111 ? -3.859 -1.992 -15.065 1.00 97.25 111 ILE A N 1
ATOM 853 C CA . ILE A 1 111 ? -2.424 -1.881 -15.311 1.00 97.25 111 ILE A CA 1
ATOM 854 C C . ILE A 1 111 ? -1.776 -3.210 -14.901 1.00 97.25 111 ILE A C 1
ATOM 856 O O . ILE A 1 111 ? -1.503 -3.417 -13.713 1.00 97.25 111 ILE A O 1
ATOM 860 N N . PRO A 1 112 ? -1.531 -4.121 -15.864 1.00 94.88 112 PRO A N 1
ATOM 861 C CA . PRO A 1 112 ? -0.914 -5.411 -15.587 1.00 94.88 112 PRO A CA 1
ATOM 862 C C . PRO A 1 112 ? 0.483 -5.267 -14.982 1.00 94.88 112 PRO A C 1
ATOM 864 O O . PRO A 1 112 ? 1.212 -4.312 -15.276 1.00 94.88 112 PRO A O 1
ATOM 867 N N . SER A 1 113 ? 0.885 -6.261 -14.189 1.00 95.75 113 SER A N 1
ATOM 868 C CA . SER A 1 113 ? 2.244 -6.313 -13.646 1.00 95.75 113 SER A CA 1
ATOM 869 C C . SER A 1 113 ? 3.284 -6.361 -14.775 1.00 95.75 113 SER A C 1
ATOM 871 O O . SER A 1 113 ? 3.075 -7.014 -15.794 1.00 95.75 113 SER A O 1
ATOM 873 N N . GLY A 1 114 ? 4.388 -5.634 -14.604 1.00 96.50 114 GLY A N 1
ATOM 874 C CA . GLY A 1 114 ? 5.440 -5.447 -15.604 1.00 96.50 114 GLY A CA 1
ATOM 875 C C . GLY A 1 114 ? 5.236 -4.239 -16.524 1.00 96.50 114 GLY A C 1
ATOM 876 O O . GLY A 1 114 ? 6.156 -3.893 -17.261 1.00 96.50 114 GLY A O 1
ATOM 877 N N . SER A 1 115 ? 4.082 -3.562 -16.472 1.00 98.00 115 SER A N 1
ATOM 878 C CA . SER A 1 115 ? 3.844 -2.352 -17.274 1.00 98.00 115 SER A CA 1
ATOM 879 C C . SER A 1 115 ? 4.864 -1.257 -16.949 1.00 98.00 115 SER A C 1
ATOM 881 O O . SER A 1 115 ? 5.078 -0.945 -15.775 1.00 98.00 115 SER A O 1
ATOM 883 N N . VAL A 1 116 ? 5.448 -0.648 -17.986 1.00 98.31 116 VAL A N 1
ATOM 884 C CA . VAL A 1 116 ? 6.355 0.500 -17.856 1.00 98.31 116 VAL A CA 1
ATOM 885 C C . VAL A 1 116 ? 5.543 1.789 -17.899 1.00 98.31 116 VAL A C 1
ATOM 887 O O . VAL A 1 116 ? 4.736 2.010 -18.803 1.00 98.31 116 VAL A O 1
ATOM 890 N N . LEU A 1 117 ? 5.755 2.638 -16.901 1.00 98.50 117 LEU A N 1
ATOM 891 C CA . LEU A 1 117 ? 4.988 3.848 -16.660 1.00 98.50 117 LEU A CA 1
ATOM 892 C C . LEU A 1 117 ? 5.923 5.053 -16.638 1.00 98.50 117 LEU A C 1
ATOM 894 O O . LEU A 1 117 ? 6.915 5.067 -15.909 1.00 98.50 117 LEU A O 1
ATOM 898 N N . LEU A 1 118 ? 5.570 6.086 -17.392 1.00 98.50 118 LEU A N 1
ATOM 899 C CA . LEU A 1 118 ? 6.119 7.420 -17.209 1.00 98.50 118 LEU A CA 1
ATOM 900 C C . LEU A 1 118 ? 5.191 8.170 -16.251 1.00 98.50 118 LEU A C 1
ATOM 902 O O . LEU A 1 118 ? 4.040 8.438 -16.589 1.00 98.50 118 LEU A O 1
ATOM 906 N N . VAL A 1 119 ? 5.667 8.451 -15.043 1.00 98.00 119 VAL A N 1
ATOM 907 C CA . VAL A 1 119 ? 4.874 9.003 -13.941 1.00 98.00 119 VAL A CA 1
ATOM 908 C C . VAL A 1 119 ? 5.377 10.400 -13.619 1.00 98.00 119 VAL A C 1
ATOM 910 O O . VAL A 1 119 ? 6.538 10.589 -13.262 1.00 98.00 119 VAL A O 1
ATOM 913 N N . GLU A 1 120 ? 4.495 11.383 -13.707 1.00 97.62 120 GLU A N 1
ATOM 914 C CA . GLU A 1 120 ? 4.764 12.730 -13.235 1.00 97.62 120 GLU A CA 1
ATOM 915 C C . GLU A 1 120 ? 4.310 12.872 -11.782 1.00 97.62 120 GLU A C 1
ATOM 917 O O . GLU A 1 120 ? 3.118 12.961 -11.478 1.00 97.62 120 GLU A O 1
ATOM 922 N N . VAL A 1 121 ? 5.289 12.868 -10.882 1.00 96.06 121 VAL A N 1
ATOM 923 C CA . VAL A 1 121 ? 5.096 12.873 -9.434 1.00 96.06 121 VAL A CA 1
ATOM 924 C C . VAL A 1 121 ? 5.175 14.309 -8.910 1.00 96.06 121 VAL A C 1
ATOM 926 O O . VAL A 1 121 ? 6.169 14.984 -9.182 1.00 96.06 121 VAL A O 1
ATOM 929 N N . PRO A 1 122 ? 4.188 14.793 -8.139 1.00 94.38 122 PRO A N 1
ATOM 930 C CA . PRO A 1 122 ? 4.260 16.112 -7.517 1.00 94.38 122 PRO A CA 1
ATOM 931 C C . PRO A 1 122 ? 5.372 16.164 -6.461 1.00 94.38 122 PRO A C 1
ATOM 933 O O . PRO A 1 122 ? 5.517 15.245 -5.649 1.00 94.38 122 PRO A O 1
ATOM 936 N N . ASP A 1 123 ? 6.140 17.254 -6.449 1.00 93.06 123 ASP A N 1
ATOM 937 C CA . ASP A 1 123 ? 7.072 17.541 -5.359 1.00 93.06 123 ASP A CA 1
ATOM 938 C C . ASP A 1 123 ? 6.310 18.078 -4.143 1.00 93.06 123 ASP A C 1
ATOM 940 O O . ASP A 1 123 ? 5.463 18.967 -4.267 1.00 93.06 123 ASP A O 1
ATOM 944 N N . ILE A 1 124 ? 6.629 17.555 -2.960 1.00 92.50 124 ILE A N 1
ATOM 945 C CA . ILE A 1 124 ? 5.980 17.933 -1.702 1.00 92.50 124 ILE A CA 1
ATOM 946 C C . ILE A 1 124 ? 7.002 18.365 -0.651 1.00 92.50 124 ILE A C 1
ATOM 948 O O . ILE A 1 124 ? 8.139 17.885 -0.643 1.00 92.50 124 ILE A O 1
ATOM 952 N N . ASP A 1 125 ? 6.594 19.270 0.237 1.00 90.62 125 ASP A N 1
ATOM 953 C CA . ASP A 1 125 ? 7.370 19.647 1.417 1.00 90.62 125 ASP A CA 1
ATOM 954 C C . ASP A 1 125 ? 7.290 18.569 2.523 1.00 90.62 125 ASP A C 1
ATOM 956 O O . ASP A 1 125 ? 6.610 17.546 2.400 1.00 90.62 125 ASP A O 1
ATOM 960 N N . ASN A 1 126 ? 7.978 18.798 3.646 1.00 87.00 126 ASN A N 1
ATOM 961 C CA . ASN A 1 126 ? 7.982 17.866 4.784 1.00 87.00 126 ASN A CA 1
ATOM 962 C C . ASN A 1 126 ? 6.621 17.734 5.495 1.00 87.00 126 ASN A C 1
ATOM 964 O O . ASN A 1 126 ? 6.467 16.841 6.332 1.00 87.00 126 ASN A O 1
ATOM 968 N N . ASN A 1 127 ? 5.663 18.603 5.172 1.00 86.81 127 ASN A N 1
ATOM 969 C CA . ASN A 1 127 ? 4.302 18.607 5.698 1.00 86.81 127 ASN A CA 1
ATOM 970 C C . ASN A 1 127 ? 3.295 18.017 4.696 1.00 86.81 127 ASN A C 1
ATOM 972 O O . ASN A 1 127 ? 2.110 17.932 5.010 1.00 86.81 127 ASN A O 1
ATOM 976 N N . GLY A 1 128 ? 3.747 17.597 3.510 1.00 86.25 128 GLY A N 1
ATOM 977 C CA . GLY A 1 128 ? 2.893 17.034 2.469 1.00 86.25 128 GLY A CA 1
ATOM 978 C C . GLY A 1 128 ? 2.202 18.077 1.599 1.00 86.25 128 GLY A C 1
ATOM 979 O O . GLY A 1 128 ? 1.266 17.742 0.885 1.00 86.25 128 GLY A O 1
ATOM 980 N N . ASN A 1 129 ? 2.625 19.340 1.636 1.00 91.81 129 ASN A N 1
ATOM 981 C CA . ASN A 1 129 ? 2.078 20.358 0.746 1.00 91.81 129 ASN A CA 1
ATOM 982 C C . ASN A 1 129 ? 2.802 20.318 -0.596 1.00 91.81 129 ASN A C 1
ATOM 984 O O . ASN A 1 129 ? 4.031 20.262 -0.643 1.00 91.81 129 ASN A O 1
ATOM 988 N N . TRP A 1 130 ? 2.046 20.393 -1.691 1.00 92.94 130 TRP A N 1
ATOM 989 C CA . TRP A 1 130 ? 2.614 20.519 -3.031 1.00 92.94 130 TRP A CA 1
ATOM 990 C C . TRP A 1 130 ? 3.352 21.853 -3.182 1.00 92.94 130 TRP A C 1
ATOM 992 O O . TRP A 1 130 ? 2.803 22.904 -2.859 1.00 92.94 130 TRP A O 1
ATOM 1002 N N . ILE A 1 131 ? 4.580 21.815 -3.704 1.00 94.19 131 ILE A N 1
ATOM 1003 C CA . ILE A 1 131 ? 5.445 23.004 -3.814 1.00 94.19 131 ILE A CA 1
ATOM 1004 C C . ILE A 1 131 ? 5.440 23.650 -5.209 1.00 94.19 131 ILE A C 1
ATOM 1006 O O . ILE A 1 131 ? 6.280 24.495 -5.504 1.00 94.19 131 ILE A O 1
ATOM 1010 N N . GLY A 1 132 ? 4.508 23.261 -6.084 1.00 93.94 132 GLY A N 1
ATOM 1011 C CA . GLY A 1 132 ? 4.339 23.866 -7.411 1.00 93.94 132 GLY A CA 1
ATOM 1012 C C . GLY A 1 132 ? 5.104 23.174 -8.545 1.00 93.94 132 GLY A C 1
ATOM 1013 O O . GLY A 1 132 ? 4.905 23.517 -9.709 1.00 93.94 132 GLY A O 1
ATOM 1014 N N . THR A 1 133 ? 5.945 22.182 -8.243 1.00 95.62 133 THR A N 1
ATOM 1015 C CA . THR A 1 133 ? 6.746 21.448 -9.237 1.00 95.62 133 THR A CA 1
ATOM 1016 C C . THR A 1 133 ? 6.386 19.969 -9.297 1.00 95.62 133 THR A C 1
ATOM 1018 O O . THR A 1 133 ? 5.705 19.429 -8.420 1.00 95.62 133 THR A O 1
ATOM 1021 N N . HIS A 1 134 ? 6.824 19.317 -10.371 1.00 95.56 134 HIS A N 1
ATOM 1022 C CA . HIS A 1 134 ? 6.719 17.876 -10.550 1.00 95.56 134 HIS A CA 1
ATOM 1023 C C . HIS A 1 134 ? 8.052 17.309 -11.034 1.00 95.56 134 HIS A C 1
ATOM 1025 O O . HIS A 1 134 ? 8.839 18.002 -11.683 1.00 95.56 134 HIS A O 1
ATOM 1031 N N . LYS A 1 135 ? 8.267 16.022 -10.768 1.00 95.62 135 LYS A N 1
ATOM 1032 C CA . LYS A 1 135 ? 9.381 15.239 -11.297 1.00 95.62 135 LYS A CA 1
ATOM 1033 C C . LYS A 1 135 ? 8.857 14.084 -12.120 1.00 95.62 135 LYS A C 1
ATOM 1035 O O . LYS A 1 135 ? 7.922 13.392 -11.724 1.00 95.62 135 LYS A O 1
ATOM 1040 N N . LEU A 1 136 ? 9.493 13.869 -13.260 1.00 97.50 136 LEU A N 1
ATOM 1041 C CA . LEU A 1 136 ? 9.171 12.765 -14.142 1.00 97.50 136 LEU A CA 1
ATOM 1042 C C . LEU A 1 136 ? 10.004 11.543 -13.755 1.00 97.50 136 LEU A C 1
ATOM 1044 O O . LEU A 1 136 ? 11.227 11.625 -13.648 1.00 97.50 136 LEU A O 1
ATOM 1048 N N . HIS A 1 137 ? 9.337 10.417 -13.549 1.00 97.81 137 HIS A N 1
ATOM 1049 C CA . HIS A 1 137 ? 9.947 9.154 -13.167 1.00 97.81 137 HIS A CA 1
ATOM 1050 C C . HIS A 1 137 ? 9.544 8.058 -14.147 1.00 97.81 137 HIS A C 1
ATOM 1052 O O . HIS A 1 137 ? 8.395 7.996 -14.580 1.00 97.81 137 HIS A O 1
ATOM 1058 N N . LEU A 1 138 ? 10.478 7.159 -14.447 1.00 98.25 138 LEU A N 1
ATOM 1059 C CA . LEU A 1 138 ? 10.161 5.890 -15.088 1.00 98.25 138 LEU A CA 1
ATOM 1060 C C . LEU A 1 138 ? 9.963 4.841 -13.991 1.00 98.25 138 LEU A C 1
ATOM 1062 O O . LEU A 1 138 ? 10.851 4.642 -13.162 1.00 98.25 138 LEU A O 1
ATOM 1066 N N . MET A 1 139 ? 8.799 4.200 -13.960 1.00 98.44 139 MET A N 1
ATOM 1067 C CA . MET A 1 139 ? 8.446 3.208 -12.946 1.00 98.44 139 MET A CA 1
ATOM 1068 C C . MET A 1 139 ? 7.860 1.949 -13.579 1.00 98.44 139 MET A C 1
ATOM 1070 O O . M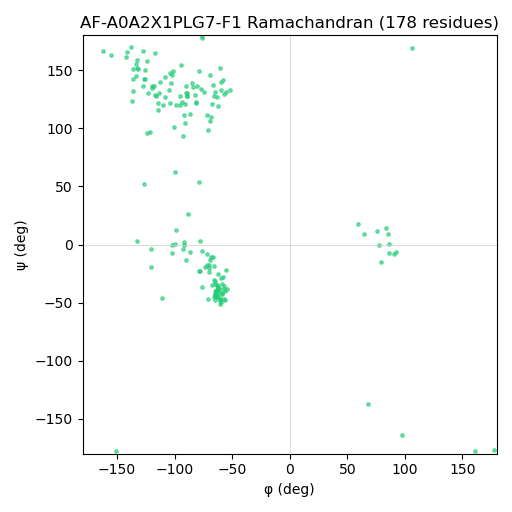ET A 1 139 ? 7.349 1.985 -14.696 1.00 98.44 139 MET A O 1
ATOM 1074 N N . VAL A 1 140 ? 7.908 0.835 -12.850 1.00 98.31 140 VAL A N 1
ATOM 1075 C CA . VAL A 1 140 ? 7.307 -0.438 -13.267 1.00 98.31 140 VAL A CA 1
ATOM 1076 C C . VAL A 1 140 ? 6.220 -0.857 -12.279 1.00 98.31 140 VAL A C 1
ATOM 1078 O O . VAL A 1 140 ? 6.412 -0.781 -11.063 1.00 98.31 140 VAL A O 1
ATOM 1081 N N . ALA A 1 141 ? 5.079 -1.316 -12.794 1.00 97.81 141 ALA A N 1
ATOM 1082 C CA . ALA A 1 141 ? 4.016 -1.907 -11.983 1.00 97.81 141 ALA A CA 1
ATOM 1083 C C . ALA A 1 141 ? 4.451 -3.286 -11.455 1.00 97.81 141 ALA A C 1
ATOM 1085 O O . ALA A 1 141 ? 4.400 -4.284 -12.175 1.00 97.81 141 ALA A O 1
ATOM 1086 N N . LEU A 1 142 ? 4.914 -3.356 -10.207 1.00 96.44 142 LEU A N 1
ATOM 1087 C CA . LEU A 1 142 ? 5.493 -4.576 -9.619 1.00 96.44 142 LEU A CA 1
ATOM 1088 C C . LEU A 1 142 ? 4.748 -5.070 -8.382 1.00 96.44 142 LEU A C 1
ATOM 1090 O O . LEU A 1 142 ? 5.094 -6.131 -7.853 1.00 96.44 142 LEU A O 1
ATOM 1094 N N . ASP A 1 143 ? 3.741 -4.329 -7.934 1.00 93.06 143 ASP A N 1
ATOM 1095 C CA . ASP A 1 143 ? 2.981 -4.676 -6.747 1.00 93.06 143 ASP A CA 1
ATOM 1096 C C . ASP A 1 143 ? 1.469 -4.456 -6.914 1.00 93.06 143 ASP A C 1
ATOM 1098 O O . ASP A 1 143 ? 1.013 -3.856 -7.890 1.00 93.06 143 ASP A O 1
ATOM 1102 N N . VAL A 1 144 ? 0.687 -4.944 -5.953 1.00 90.25 144 VAL A N 1
ATOM 1103 C CA . VAL A 1 144 ? -0.762 -4.741 -5.861 1.00 90.25 144 VAL A CA 1
ATOM 1104 C C . VAL A 1 144 ? -1.126 -4.419 -4.417 1.00 90.25 144 VAL A C 1
ATOM 1106 O O . VAL A 1 144 ? -0.483 -4.890 -3.486 1.00 90.25 144 VAL A O 1
ATOM 1109 N N . GLY A 1 145 ? -2.194 -3.652 -4.217 1.00 84.44 145 GLY A N 1
ATOM 1110 C CA . GLY A 1 145 ? -2.706 -3.343 -2.885 1.00 84.44 145 GLY A CA 1
ATOM 1111 C C . GLY A 1 145 ? -4.215 -3.523 -2.813 1.00 84.44 145 GLY A C 1
ATOM 1112 O O . GLY A 1 145 ? -4.934 -3.229 -3.768 1.00 84.44 145 GLY A O 1
ATOM 1113 N N . GLY A 1 146 ? -4.726 -3.971 -1.663 1.00 81.06 146 GLY A N 1
ATOM 1114 C CA . GLY A 1 146 ? -6.170 -4.129 -1.448 1.00 81.06 146 GLY A CA 1
ATOM 1115 C C . GLY A 1 146 ? -6.956 -2.828 -1.662 1.00 81.06 146 GLY A C 1
ATOM 1116 O O . GLY A 1 146 ? -8.049 -2.857 -2.221 1.00 81.06 146 GLY A O 1
ATOM 1117 N N . ALA A 1 147 ? -6.363 -1.687 -1.294 1.00 83.31 147 ALA A N 1
ATOM 1118 C CA . ALA A 1 147 ? -6.924 -0.346 -1.484 1.00 83.31 147 ALA A CA 1
ATOM 1119 C C . ALA A 1 147 ? -6.482 0.347 -2.795 1.00 83.31 147 ALA A C 1
ATOM 1121 O O . ALA A 1 147 ? -6.939 1.451 -3.101 1.00 83.31 147 ALA A O 1
ATOM 1122 N N . VAL A 1 148 ? -5.597 -0.281 -3.575 1.00 89.31 148 VAL A N 1
ATOM 1123 C CA . VAL A 1 148 ? -5.092 0.254 -4.846 1.00 89.31 148 VAL A CA 1
ATOM 1124 C C . VAL A 1 148 ? -5.975 -0.286 -5.968 1.00 89.31 148 VAL A C 1
ATOM 1126 O O . VAL A 1 148 ? -5.806 -1.415 -6.429 1.00 89.31 148 VAL A O 1
ATOM 1129 N N . LYS A 1 149 ? -6.991 0.501 -6.332 1.00 90.88 149 LYS A N 1
ATOM 1130 C CA . LYS A 1 149 ? -8.039 0.150 -7.301 1.00 90.88 149 LYS A CA 1
ATOM 1131 C C . LYS A 1 149 ? -8.232 1.267 -8.317 1.00 90.88 149 LYS A C 1
ATOM 1133 O O . LYS A 1 149 ? -8.048 2.439 -7.988 1.00 90.88 149 LYS A O 1
ATOM 1138 N N . GLY A 1 150 ? -8.655 0.928 -9.531 1.00 94.56 150 GLY A N 1
ATOM 1139 C CA . GLY A 1 150 ? -8.891 1.935 -10.563 1.00 94.56 150 GLY A CA 1
ATOM 1140 C C . GLY A 1 150 ? -7.590 2.596 -11.038 1.00 94.56 150 GLY A C 1
ATOM 1141 O O . GLY A 1 150 ? -6.561 1.947 -11.205 1.00 94.56 150 GLY A O 1
ATOM 1142 N N . HIS A 1 151 ? -7.630 3.918 -11.209 1.00 95.44 151 HIS A N 1
ATOM 1143 C CA . HIS A 1 151 ? -6.480 4.751 -11.588 1.00 95.44 151 HIS A CA 1
ATOM 1144 C C . HIS A 1 151 ? -5.658 5.243 -10.380 1.00 95.44 151 HIS A C 1
ATOM 1146 O O . HIS A 1 151 ? -5.029 6.299 -10.436 1.00 95.44 151 HIS A O 1
ATOM 1152 N N . HIS A 1 152 ? -5.688 4.496 -9.274 1.00 95.69 152 HIS A N 1
ATOM 1153 C CA . HIS A 1 152 ? -4.865 4.739 -8.093 1.00 95.69 152 HIS A CA 1
ATOM 1154 C C . HIS A 1 152 ? -3.536 3.990 -8.237 1.00 95.69 152 HIS A C 1
ATOM 1156 O O . HIS A 1 152 ? -3.525 2.793 -8.519 1.00 95.69 152 HIS A O 1
ATOM 1162 N N . PHE A 1 153 ? -2.429 4.691 -8.007 1.00 95.94 153 PHE A N 1
ATOM 1163 C CA . PHE A 1 153 ? -1.098 4.108 -7.886 1.00 95.94 153 PHE A CA 1
ATOM 1164 C C . PHE A 1 153 ? -0.534 4.412 -6.507 1.00 95.94 153 PHE A C 1
ATOM 1166 O O . PHE A 1 153 ? -0.589 5.562 -6.073 1.00 95.94 153 PHE A O 1
ATOM 1173 N N . ASP A 1 154 ? 0.052 3.406 -5.865 1.00 94.69 154 ASP A N 1
ATOM 1174 C CA . ASP A 1 154 ? 0.830 3.611 -4.645 1.00 94.69 154 ASP A CA 1
ATOM 1175 C C . ASP A 1 154 ? 2.322 3.523 -4.977 1.00 94.69 154 ASP A C 1
ATOM 1177 O O . ASP A 1 154 ? 2.792 2.543 -5.563 1.00 94.69 154 ASP A O 1
ATOM 1181 N N . LEU A 1 155 ? 3.066 4.586 -4.679 1.00 95.38 155 LEU A N 1
ATOM 1182 C CA . LEU A 1 155 ? 4.461 4.724 -5.086 1.00 95.38 155 LEU A CA 1
ATOM 1183 C C . LEU A 1 155 ? 5.360 4.152 -3.999 1.00 95.38 155 LEU A C 1
ATOM 1185 O O . LEU A 1 155 ? 5.402 4.672 -2.882 1.00 95.38 155 LEU A O 1
ATOM 1189 N N . TYR A 1 156 ? 6.168 3.150 -4.339 1.00 93.69 156 TYR A N 1
ATOM 1190 C CA . TYR A 1 156 ? 7.106 2.594 -3.374 1.00 93.69 156 TYR A CA 1
ATOM 1191 C C . TYR A 1 156 ? 8.213 3.613 -3.054 1.00 93.69 156 TYR A C 1
ATOM 1193 O O . TYR A 1 156 ? 9.067 3.916 -3.889 1.00 93.69 156 TYR A O 1
ATOM 1201 N N . ARG A 1 157 ? 8.207 4.160 -1.831 1.00 91.75 157 ARG A N 1
ATOM 1202 C CA . ARG A 1 157 ? 9.170 5.184 -1.370 1.00 91.75 157 ARG A CA 1
ATOM 1203 C C . ARG A 1 157 ? 10.468 4.607 -0.791 1.00 91.75 157 ARG A C 1
ATOM 1205 O O . ARG A 1 157 ? 11.386 5.373 -0.507 1.00 91.75 157 ARG A O 1
ATOM 1212 N N . GLY A 1 158 ? 10.566 3.287 -0.635 1.00 87.88 158 GLY A N 1
ATOM 1213 C CA . GLY A 1 158 ? 11.713 2.620 -0.016 1.00 87.88 158 GLY A CA 1
ATOM 1214 C C . GLY A 1 158 ? 11.502 2.278 1.459 1.00 87.88 158 GLY A C 1
ATOM 1215 O O . GLY A 1 158 ? 10.382 2.265 1.961 1.00 87.88 158 GLY A O 1
ATOM 1216 N N . ILE A 1 159 ? 12.605 1.987 2.148 1.00 82.75 159 ILE A N 1
ATOM 1217 C CA . ILE A 1 159 ? 12.620 1.512 3.539 1.00 82.75 159 ILE A CA 1
ATOM 1218 C C . ILE A 1 159 ? 13.034 2.651 4.482 1.00 82.75 159 ILE A C 1
ATOM 1220 O O . ILE A 1 159 ? 13.860 3.497 4.137 1.00 82.75 159 ILE A O 1
ATOM 1224 N N . GLY A 1 160 ? 12.492 2.639 5.702 1.00 78.50 160 GLY A N 1
ATOM 1225 C CA . GLY A 1 160 ? 12.923 3.495 6.807 1.00 78.50 160 GLY A CA 1
ATOM 1226 C C . GLY A 1 160 ? 11.956 4.632 7.136 1.00 78.50 160 GLY A C 1
ATOM 1227 O O . GLY A 1 160 ? 11.016 4.924 6.396 1.00 78.50 160 GLY A O 1
ATOM 1228 N N . ALA A 1 161 ? 12.201 5.296 8.270 1.00 76.50 161 ALA A N 1
ATOM 1229 C CA . ALA A 1 161 ? 11.298 6.303 8.835 1.00 76.50 161 ALA A CA 1
ATOM 1230 C C . ALA A 1 161 ? 10.976 7.443 7.854 1.00 76.50 161 ALA A C 1
ATOM 1232 O O . ALA A 1 161 ? 9.826 7.859 7.737 1.00 76.50 161 ALA A O 1
ATOM 1233 N N . ARG A 1 162 ? 11.975 7.907 7.092 1.00 82.31 162 ARG A N 1
ATOM 1234 C CA . ARG A 1 162 ? 11.788 8.963 6.087 1.00 82.31 162 ARG A CA 1
ATOM 1235 C C . ARG A 1 162 ? 10.872 8.523 4.944 1.00 82.31 162 ARG A C 1
ATOM 1237 O O . ARG A 1 162 ? 10.008 9.296 4.538 1.00 82.31 162 ARG A O 1
ATOM 1244 N N . ALA A 1 163 ? 11.050 7.301 4.439 1.00 85.38 163 ALA A N 1
ATOM 1245 C CA . ALA A 1 163 ? 10.206 6.754 3.381 1.00 85.38 163 ALA A CA 1
ATOM 1246 C C . ALA A 1 163 ? 8.756 6.601 3.862 1.00 85.38 163 ALA A C 1
ATOM 1248 O O . ALA A 1 163 ? 7.842 7.031 3.163 1.00 85.38 163 ALA A O 1
ATOM 1249 N N . GLY A 1 164 ? 8.558 6.088 5.082 1.00 79.94 164 GLY A N 1
ATOM 1250 C CA . GLY A 1 164 ? 7.236 5.977 5.703 1.00 79.94 164 GLY A CA 1
ATOM 1251 C C . GLY A 1 164 ? 6.551 7.331 5.916 1.00 79.94 164 GLY A C 1
ATOM 1252 O O . GLY A 1 164 ? 5.366 7.469 5.617 1.00 79.94 164 GLY A O 1
ATOM 1253 N N . HIS A 1 165 ? 7.299 8.348 6.363 1.00 82.88 165 HIS A N 1
ATOM 1254 C CA . HIS A 1 165 ? 6.789 9.7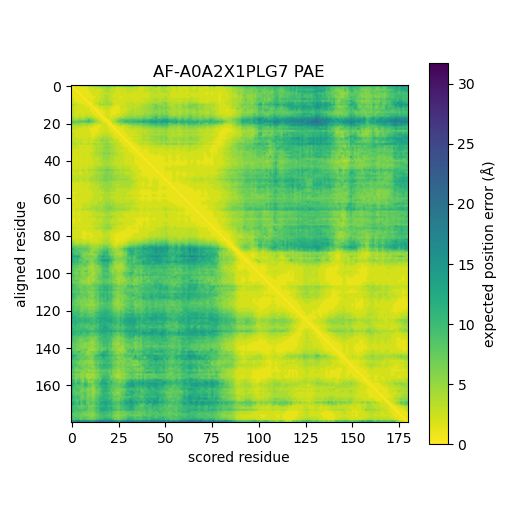15 6.526 1.00 82.88 165 HIS A CA 1
ATOM 1255 C C . HIS A 1 165 ? 6.293 10.299 5.198 1.00 82.88 165 HIS A C 1
ATOM 1257 O O . HIS A 1 165 ? 5.148 10.728 5.095 1.00 82.88 165 HIS A O 1
ATOM 1263 N N . ILE A 1 166 ? 7.122 10.241 4.150 1.00 85.88 166 ILE A N 1
ATOM 1264 C CA . ILE A 1 166 ? 6.767 10.751 2.816 1.00 85.88 166 ILE A CA 1
ATOM 1265 C C . ILE A 1 166 ? 5.594 9.961 2.215 1.00 85.88 166 ILE A C 1
ATOM 1267 O O . ILE A 1 166 ? 4.702 10.557 1.609 1.00 85.88 166 ILE A O 1
ATOM 1271 N N . ALA A 1 167 ? 5.564 8.635 2.385 1.00 84.94 167 ALA A N 1
ATOM 1272 C CA . ALA A 1 167 ? 4.470 7.793 1.901 1.00 84.94 167 ALA A CA 1
ATOM 1273 C C . ALA A 1 167 ? 3.128 8.189 2.538 1.00 84.94 167 ALA A C 1
ATOM 1275 O O . ALA A 1 167 ? 2.151 8.400 1.824 1.00 84.94 167 ALA A O 1
ATOM 1276 N N . GLY A 1 168 ? 3.093 8.404 3.859 1.00 80.88 168 GLY A N 1
ATOM 1277 C CA . GLY A 1 168 ? 1.876 8.815 4.570 1.00 80.88 168 GLY A CA 1
ATOM 1278 C C . GLY A 1 168 ? 1.308 10.171 4.128 1.00 80.88 168 GLY A C 1
ATOM 1279 O O . GLY A 1 168 ? 0.102 10.403 4.248 1.00 80.88 168 GLY A O 1
ATOM 1280 N N . LEU A 1 169 ? 2.162 11.043 3.589 1.00 85.12 169 LEU A N 1
ATOM 1281 C CA . LEU A 1 169 ? 1.802 12.366 3.079 1.00 85.12 169 LEU A CA 1
ATOM 1282 C C . LEU A 1 169 ? 1.411 12.366 1.593 1.00 85.12 169 LEU A C 1
ATOM 1284 O O . LEU A 1 169 ? 0.846 13.343 1.118 1.00 85.12 169 LEU A O 1
ATOM 1288 N N . SER A 1 170 ? 1.679 11.288 0.849 1.00 81.06 170 SER A N 1
ATOM 1289 C CA . SER A 1 170 ? 1.583 11.251 -0.619 1.00 81.06 170 SER A CA 1
ATOM 1290 C C . SER A 1 170 ? 0.144 11.101 -1.153 1.00 81.06 170 SER A C 1
ATOM 1292 O O . SER A 1 170 ? -0.134 10.219 -1.959 1.00 81.06 170 SER A O 1
ATOM 1294 N N . LYS A 1 171 ? -0.785 11.973 -0.745 1.00 85.38 171 LYS A N 1
ATOM 1295 C CA . LYS A 1 171 ? -2.193 11.974 -1.194 1.00 85.38 171 LYS A CA 1
ATOM 1296 C C . LYS A 1 171 ? -2.434 13.024 -2.282 1.00 85.38 171 LYS A C 1
ATOM 1298 O O . LYS A 1 171 ? -3.196 13.969 -2.086 1.00 85.38 171 LYS A O 1
ATOM 1303 N N . HIS A 1 172 ? -1.764 12.871 -3.420 1.00 91.44 172 HIS A N 1
ATOM 1304 C CA . HIS A 1 172 ? -1.791 13.854 -4.505 1.00 91.44 172 HIS A CA 1
ATOM 1305 C C . HIS A 1 172 ? -2.151 13.233 -5.850 1.00 91.44 172 HIS A C 1
ATOM 1307 O O . HIS A 1 172 ? -2.123 12.018 -6.028 1.00 91.44 172 HIS A O 1
ATOM 1313 N N . TYR A 1 173 ? -2.457 14.105 -6.805 1.00 93.12 173 TYR A N 1
ATOM 1314 C CA . TYR A 1 173 ? -2.720 13.742 -8.188 1.00 93.12 173 TYR A CA 1
ATOM 1315 C C . TYR A 1 173 ? -1.497 14.041 -9.053 1.00 93.12 173 TYR A C 1
ATOM 1317 O O . TYR A 1 173 ? -0.741 14.974 -8.782 1.00 93.12 173 TYR A O 1
ATOM 1325 N N . GLY A 1 174 ? -1.328 13.249 -10.104 1.00 92.62 174 GLY A N 1
ATOM 1326 C CA . GLY A 1 174 ? -0.270 13.392 -11.094 1.00 92.62 174 GLY A CA 1
ATOM 1327 C C . GLY A 1 174 ? -0.733 12.857 -12.444 1.00 92.62 174 GLY A C 1
ATOM 1328 O O . GLY A 1 174 ? -1.883 12.436 -12.597 1.00 92.62 174 GLY A O 1
ATOM 1329 N N . ARG A 1 175 ? 0.160 12.879 -13.431 1.00 97.25 175 ARG A N 1
ATOM 1330 C CA . ARG A 1 175 ? -0.096 12.332 -14.771 1.00 97.25 175 ARG A CA 1
ATOM 1331 C C . ARG A 1 175 ? 0.701 11.050 -14.964 1.00 97.25 175 ARG A C 1
ATOM 1333 O O . ARG A 1 175 ? 1.820 10.934 -14.472 1.00 97.25 175 ARG A O 1
ATOM 1340 N N . VAL A 1 176 ? 0.116 10.087 -15.670 1.00 97.94 176 VAL A N 1
ATOM 1341 C CA . VAL A 1 176 ? 0.750 8.797 -15.953 1.00 97.94 176 VAL A CA 1
ATOM 1342 C C . VAL A 1 176 ? 0.521 8.437 -17.410 1.00 97.94 176 VAL A C 1
ATOM 1344 O O . VAL A 1 176 ? -0.612 8.480 -17.888 1.00 97.94 176 VAL A O 1
ATOM 1347 N N . TRP A 1 177 ? 1.588 8.035 -18.092 1.00 98.38 177 TRP A N 1
ATOM 1348 C CA . TRP A 1 177 ? 1.532 7.450 -19.425 1.00 98.38 177 TRP A CA 1
ATOM 1349 C C . TRP A 1 177 ? 2.027 6.011 -19.360 1.00 98.38 177 TRP A C 1
ATOM 1351 O O . TRP A 1 177 ? 3.110 5.740 -18.842 1.00 98.38 177 TRP A O 1
ATOM 1361 N N . VAL A 1 178 ? 1.232 5.086 -19.895 1.00 97.94 178 VAL A N 1
ATOM 1362 C CA . VAL A 1 178 ? 1.660 3.698 -20.091 1.00 97.94 178 VAL A CA 1
ATOM 1363 C C . VAL A 1 178 ? 2.482 3.645 -21.373 1.00 97.94 178 VAL A C 1
ATOM 1365 O O . VAL A 1 178 ? 1.986 4.030 -22.430 1.00 97.94 178 VAL A O 1
ATOM 1368 N N . LEU A 1 179 ? 3.726 3.181 -21.281 1.00 97.62 179 LEU A N 1
ATOM 1369 C CA . LEU A 1 179 ? 4.615 3.035 -22.431 1.00 97.62 179 LEU A CA 1
ATOM 1370 C C . LEU A 1 179 ? 4.445 1.633 -23.027 1.00 97.62 179 LEU A C 1
ATOM 1372 O O . LEU A 1 179 ? 4.457 0.644 -22.289 1.00 97.62 179 LEU A O 1
ATOM 1376 N N . ARG A 1 180 ? 4.249 1.553 -24.345 1.00 88.75 180 ARG A N 1
ATOM 1377 C CA . ARG A 1 180 ? 4.051 0.312 -25.105 1.00 88.75 180 ARG A CA 1
ATOM 1378 C C . ARG A 1 180 ? 4.752 0.388 -26.449 1.00 88.75 180 ARG A C 1
ATOM 1380 O O . ARG A 1 180 ? 4.836 1.516 -26.982 1.00 88.75 180 ARG A O 1
#

Foldseek 3Di:
DLVQVVCQQVQWDWDDPPPPDTWTKHFDDKPPAAFDDLLVVCCVVVNDPPVRRASVVVVVSCVVPVVCVVVSSVVTVMDTDIDTDRVNFHFAPQRDGDDALAEKAADCVVANFFWKKFWWAFDADLQLHGPPGTDTGIHTHGHHHSPHDDPRIQGQRDDDDSSVSNSRSRPDDTDMDTDD

Radius of gyration: 17.18 Å; Cα contacts (8 Å, |Δi|>4): 301; chains: 1; bounding box: 39×39×50 Å